Protein AF-A0A7C1YUY5-F1 (afdb_monomer)

Mean predicted aligned error: 5.79 Å

Sequence (204 aa):
MPALLGWLAVPLLGIWFVSLRQPLFTDRYLIWAAPAFYLLAGAGLSFLWRRGHWPAILFLAAILTIFGINLRAQAVTPIKSDLRRAAGYVEALHRPGDLLIFQIPHVRYTFDYYFGPSDYVWADGLYTNHRGADGSYLTTGEAAGLRMAQITWGYQTVWLVASEVGMWDTRNLVQAWLEANGERVAEAHFARVNVYRYRLGYQP

Nearest PDB structures (foldseek):
  3b89-assembly1_A  TM=3.376E-01  e=7.357E-03  Escherichia coli
  3cjq-assembly2_D  TM=4.368E-01  e=2.345E-02  unclassified

pLDDT: mean 93.43, std 6.99, range [43.59, 98.69]

Solvent-accessible surface area (backbone atoms only — not comparable to full-atom values): 11406 Å² total; per-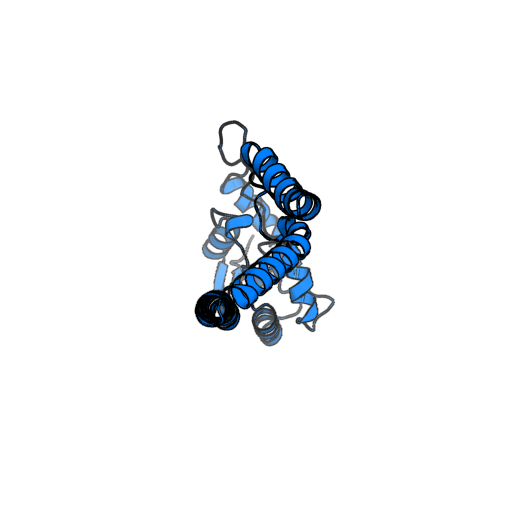residue (Å²): 109,70,70,41,53,48,50,32,46,50,59,54,50,52,48,50,62,52,30,77,80,42,93,67,83,48,75,80,75,51,57,80,22,45,65,33,48,52,53,51,51,52,51,51,41,55,54,33,42,78,76,36,60,66,66,24,50,53,52,51,49,51,52,52,49,54,51,49,54,52,50,49,50,59,74,75,43,80,86,60,59,40,37,55,62,51,22,49,56,48,61,77,70,64,55,95,77,38,36,37,30,26,34,37,60,76,54,48,70,62,26,55,78,47,30,86,73,85,86,70,49,70,47,68,36,68,75,44,63,52,57,46,98,88,67,47,60,73,56,47,71,66,61,50,46,55,50,47,53,62,73,48,57,95,43,56,35,40,34,39,44,43,32,66,42,68,80,25,24,64,82,42,57,69,60,54,45,47,63,75,49,22,48,76,77,48,71,50,82,47,50,66,31,35,39,39,32,29,39,44,56,92,79,131

Secondary structure (DSSP, 8-state):
-HHHHHHHHHHHHHHHHHHTTS----GGGGGGGHHHHHHHHHHHHHHHHHH-HHHHHHHHHHHHHHHHHHHHHHHHS--S--HHHHHHHHHHH--TTPEEEESSTTHHHHHHTT---SS-EEEEPP----B-TTS-BSS-HHHHHHHHHHHTTT-SEEEEEEESHHHH-TT-HHHHHHHHHEEEEEEEEETTEEEEEEEE----

Foldseek 3Di:
DVVLVCQQVVQVVVQVVVCVPPVSPDPVSNVSNVVSVVVVLVVVLVVVVVVHPVVSVVSVVVVVVVVVVVVVCPVPAPPDFPLLVVQVVCQVPPDAQEEEEEQAPVVVVVNVVNHPDPPHHYDYRAQFCDADPVRHTPQDLVNSLVVLCVSCPPGQKYKYWDAPNCVRPVVCSNVVSQVVFWDFPDKDDDRRIIMTMTGGDDDD

Structure (mmCIF, N/CA/C/O backbone):
data_AF-A0A7C1YUY5-F1
#
_entry.id   AF-A0A7C1YUY5-F1
#
loop_
_atom_site.group_PDB
_atom_site.id
_atom_site.type_symbol
_atom_site.label_atom_id
_atom_site.label_alt_id
_atom_site.label_comp_id
_atom_site.label_asym_id
_atom_site.label_entity_id
_atom_site.label_seq_id
_atom_site.pdbx_PDB_ins_code
_atom_site.Cartn_x
_atom_site.Cartn_y
_atom_site.Cartn_z
_atom_site.occupancy
_atom_site.B_iso_or_equiv
_atom_site.auth_seq_id
_atom_site.auth_comp_id
_atom_site.auth_asym_id
_atom_site.auth_atom_id
_atom_site.pdbx_PDB_model_num
ATOM 1 N N . MET A 1 1 ? 24.245 11.503 -30.908 1.00 82.31 1 MET A N 1
ATOM 2 C CA . MET A 1 1 ? 24.810 10.508 -29.967 1.00 82.31 1 MET A CA 1
ATOM 3 C C . MET A 1 1 ? 25.210 11.115 -28.623 1.00 82.31 1 MET A C 1
ATOM 5 O O . MET A 1 1 ? 24.582 10.723 -27.649 1.00 82.31 1 MET A O 1
ATOM 9 N N . PRO A 1 2 ? 26.141 12.086 -28.522 1.00 88.69 2 PRO A N 1
ATOM 10 C CA . PRO A 1 2 ? 26.587 12.606 -27.219 1.00 88.69 2 PRO A CA 1
ATOM 11 C C . PRO A 1 2 ? 25.460 13.242 -26.392 1.00 88.69 2 PRO A C 1
ATOM 13 O O . PRO A 1 2 ? 25.369 12.993 -25.197 1.00 88.69 2 PRO A O 1
ATOM 16 N N . ALA A 1 3 ? 24.532 13.961 -27.035 1.00 91.56 3 ALA A N 1
ATOM 17 C CA . ALA A 1 3 ? 23.361 14.524 -26.357 1.00 91.56 3 ALA A CA 1
ATOM 18 C C . ALA A 1 3 ? 22.438 13.455 -25.734 1.00 91.56 3 ALA A C 1
ATOM 20 O O . ALA A 1 3 ? 21.935 13.648 -24.633 1.00 91.56 3 ALA A O 1
ATOM 21 N N . LEU A 1 4 ? 22.251 12.307 -26.401 1.00 91.88 4 LEU A N 1
ATOM 22 C CA . LEU A 1 4 ? 21.432 11.208 -25.870 1.00 91.88 4 LEU A CA 1
ATOM 23 C C . LEU A 1 4 ? 22.126 10.497 -24.709 1.00 91.88 4 LEU A C 1
ATOM 25 O O . LEU A 1 4 ? 21.473 10.146 -23.734 1.00 91.88 4 LEU A O 1
ATOM 29 N N . LEU A 1 5 ? 23.447 10.318 -24.792 1.00 92.56 5 LEU A N 1
ATOM 30 C CA . LEU A 1 5 ? 24.232 9.766 -23.688 1.00 92.56 5 LEU A CA 1
ATOM 31 C C . LEU A 1 5 ? 24.196 10.691 -22.471 1.00 92.56 5 LEU A C 1
ATOM 33 O O . LEU A 1 5 ? 24.019 10.206 -21.362 1.00 92.56 5 LEU A O 1
ATOM 37 N N . GLY A 1 6 ? 24.281 12.009 -22.676 1.00 93.06 6 GLY A N 1
ATOM 38 C CA . GLY A 1 6 ? 24.087 12.993 -21.612 1.00 93.06 6 GLY A CA 1
ATOM 39 C C . GLY A 1 6 ? 22.686 12.915 -20.999 1.00 93.06 6 GLY A C 1
ATOM 40 O O . GLY A 1 6 ? 22.560 12.822 -19.783 1.00 93.06 6 GLY A O 1
ATOM 41 N N . TRP A 1 7 ? 21.635 12.871 -21.824 1.00 93.94 7 TRP A N 1
ATOM 42 C CA . TRP A 1 7 ? 20.249 12.760 -21.349 1.00 93.94 7 TRP A CA 1
ATOM 43 C C . TRP A 1 7 ? 19.981 11.445 -20.600 1.00 93.94 7 TRP A C 1
ATOM 45 O O . TRP A 1 7 ? 19.236 11.433 -19.626 1.00 93.94 7 TRP A O 1
ATOM 55 N N . LEU A 1 8 ? 20.623 10.345 -20.987 1.00 93.12 8 LEU A N 1
ATOM 56 C CA . LEU A 1 8 ? 20.553 9.092 -20.239 1.00 93.12 8 LEU A CA 1
ATOM 57 C C . LEU A 1 8 ? 21.347 9.182 -18.922 1.00 93.12 8 LEU A C 1
ATOM 59 O O . LEU A 1 8 ? 20.823 8.867 -17.857 1.00 93.12 8 LEU A O 1
ATOM 63 N N . ALA A 1 9 ? 22.605 9.624 -18.985 1.00 94.06 9 ALA A N 1
ATOM 64 C CA . ALA A 1 9 ? 23.545 9.559 -17.870 1.00 94.06 9 ALA A CA 1
ATOM 65 C C . ALA A 1 9 ? 23.252 10.574 -16.760 1.00 94.06 9 ALA A C 1
ATOM 67 O O . ALA A 1 9 ? 23.386 10.233 -15.590 1.00 94.06 9 ALA A O 1
ATOM 68 N N . VAL A 1 10 ? 22.840 11.801 -17.090 1.00 94.00 10 VAL A N 1
ATOM 69 C CA . VAL A 1 10 ? 22.597 12.866 -16.101 1.00 94.00 10 VAL A CA 1
ATOM 70 C C . VAL A 1 10 ? 21.544 12.480 -15.049 1.00 94.00 10 VAL A C 1
ATOM 72 O O . VAL A 1 10 ? 21.878 12.544 -13.866 1.00 94.00 10 VAL A O 1
ATOM 75 N N . PRO A 1 11 ? 20.311 12.052 -15.398 1.00 90.75 11 PRO A N 1
ATOM 76 C CA . PRO A 1 11 ? 19.324 11.656 -14.394 1.00 90.75 11 PRO A CA 1
ATOM 77 C C . PRO A 1 11 ? 19.761 10.409 -13.612 1.00 90.75 11 PRO A C 1
ATOM 79 O O . PRO A 1 11 ? 19.595 10.375 -12.395 1.00 90.75 11 PRO A O 1
ATOM 82 N N . LEU A 1 12 ? 20.374 9.421 -14.277 1.00 90.19 12 LEU A N 1
ATOM 83 C CA . LEU A 1 12 ? 20.879 8.200 -13.635 1.00 90.19 12 LEU A CA 1
ATOM 84 C C . LEU A 1 12 ? 21.951 8.507 -12.583 1.00 90.19 12 LEU A C 1
ATOM 86 O O . LEU A 1 12 ? 21.818 8.107 -11.428 1.00 90.19 12 LEU A O 1
ATOM 90 N N . LEU A 1 13 ? 22.995 9.239 -12.973 1.00 92.50 13 LEU A N 1
ATOM 91 C CA . LEU A 1 13 ? 24.092 9.607 -12.083 1.00 92.50 13 LEU A CA 1
ATOM 92 C C . LEU A 1 13 ? 23.619 10.571 -10.997 1.00 92.50 13 LEU A C 1
ATOM 94 O O . LEU A 1 13 ? 24.002 10.408 -9.845 1.00 92.50 13 LEU A O 1
ATOM 98 N N . GLY A 1 14 ? 22.758 11.535 -11.332 1.00 90.75 14 GLY A N 1
ATOM 99 C CA . GLY A 1 14 ? 22.194 12.473 -10.364 1.00 90.75 14 GLY A CA 1
ATOM 100 C C . GLY A 1 14 ? 21.436 11.758 -9.247 1.00 90.75 14 GLY A C 1
ATOM 101 O O . GLY A 1 14 ? 21.735 11.960 -8.071 1.00 90.75 14 GLY A O 1
ATOM 102 N N . ILE A 1 15 ? 20.512 10.860 -9.603 1.00 89.62 15 ILE A N 1
ATOM 103 C CA . ILE A 1 15 ? 19.766 10.065 -8.618 1.00 89.62 15 ILE A CA 1
ATOM 104 C C . ILE A 1 15 ? 20.706 9.140 -7.849 1.00 89.62 15 ILE A C 1
ATOM 106 O O . ILE A 1 15 ? 20.561 9.024 -6.635 1.00 89.62 15 ILE A O 1
ATOM 110 N N . TRP A 1 16 ? 21.689 8.524 -8.509 1.00 89.38 16 TRP A N 1
ATOM 111 C CA . TRP A 1 16 ? 22.683 7.683 -7.841 1.00 89.38 16 TRP A CA 1
ATOM 112 C C . TRP A 1 16 ? 23.486 8.455 -6.783 1.00 89.38 16 TRP A C 1
ATOM 114 O O . TRP A 1 16 ? 23.562 8.005 -5.642 1.00 89.38 16 TRP A O 1
ATOM 124 N N . PHE A 1 17 ? 24.004 9.645 -7.104 1.00 92.69 17 PHE A N 1
ATOM 125 C CA . PHE A 1 17 ? 24.761 10.476 -6.162 1.00 92.69 17 PHE A CA 1
ATOM 126 C C . PHE A 1 17 ? 23.930 10.902 -4.954 1.00 92.69 17 PHE A C 1
ATOM 128 O O . PHE A 1 17 ? 24.403 10.826 -3.821 1.00 92.69 17 PHE A O 1
ATOM 135 N N . VAL A 1 18 ? 22.685 11.324 -5.179 1.00 89.38 18 VAL A N 1
ATOM 136 C CA . VAL A 1 18 ? 21.766 11.646 -4.080 1.00 89.38 18 VAL A CA 1
ATOM 137 C C . VAL A 1 18 ? 21.466 10.385 -3.258 1.00 89.38 18 VAL A C 1
ATOM 139 O O . VAL A 1 18 ? 21.420 10.441 -2.025 1.00 89.38 18 VAL A O 1
ATOM 142 N N . SER A 1 19 ? 21.360 9.233 -3.928 1.00 88.12 19 SER A N 1
ATOM 143 C CA . SER A 1 19 ? 21.043 7.952 -3.297 1.00 88.12 19 SER A CA 1
ATOM 144 C C . SER A 1 19 ? 22.106 7.448 -2.318 1.00 88.12 19 SER A C 1
ATOM 146 O O . SER A 1 19 ? 21.794 6.659 -1.430 1.00 88.12 19 SER A O 1
ATOM 148 N N . LEU A 1 20 ? 23.347 7.940 -2.422 1.00 88.50 20 LEU A N 1
ATOM 149 C CA . LEU A 1 20 ? 24.427 7.634 -1.475 1.00 88.50 20 LEU A CA 1
ATOM 150 C C . LEU A 1 20 ? 24.169 8.190 -0.068 1.00 88.50 20 LEU A C 1
ATOM 152 O O . LEU A 1 20 ? 24.750 7.697 0.895 1.00 88.50 20 LEU A O 1
ATOM 156 N N . ARG A 1 21 ? 23.334 9.230 0.061 1.00 87.50 21 ARG A N 1
ATOM 157 C CA . ARG A 1 21 ? 23.009 9.854 1.355 1.00 87.50 21 ARG A CA 1
ATOM 158 C C . ARG A 1 21 ? 21.580 9.603 1.811 1.00 87.50 21 ARG A C 1
ATOM 160 O O . ARG A 1 21 ? 21.318 9.631 3.008 1.00 87.50 21 ARG A O 1
ATOM 167 N N . GLN A 1 22 ? 20.658 9.386 0.879 1.00 78.25 22 GLN A N 1
ATOM 168 C CA . GLN A 1 22 ? 19.252 9.119 1.169 1.00 78.25 22 GLN A CA 1
ATOM 169 C C . GLN A 1 22 ? 18.750 8.033 0.225 1.00 78.25 22 GLN A C 1
ATOM 171 O O . GLN A 1 22 ? 18.957 8.188 -0.965 1.00 78.25 22 GLN A O 1
ATOM 176 N N . PRO A 1 23 ? 18.058 6.977 0.674 1.00 74.44 23 PRO A N 1
ATOM 177 C CA . PRO A 1 23 ? 17.601 5.895 -0.199 1.00 74.44 23 PRO A CA 1
ATOM 178 C C . PRO A 1 23 ? 16.442 6.348 -1.111 1.00 74.44 23 PRO A C 1
ATOM 180 O O . PRO A 1 23 ? 15.285 5.998 -0.901 1.00 74.44 23 PRO A O 1
ATOM 183 N N . LEU A 1 24 ? 16.755 7.152 -2.130 1.00 77.44 24 LEU A N 1
ATOM 184 C CA . LEU A 1 24 ? 15.819 7.706 -3.112 1.00 77.44 24 LEU A CA 1
ATOM 185 C C . LEU A 1 24 ? 15.804 6.919 -4.426 1.00 77.44 24 LEU A C 1
ATOM 187 O O . LEU A 1 24 ? 15.058 7.270 -5.338 1.00 77.44 24 LEU A O 1
ATOM 191 N N . PHE A 1 25 ? 16.585 5.843 -4.536 1.00 73.19 25 PHE A N 1
ATOM 192 C CA . PHE A 1 25 ? 16.653 5.030 -5.746 1.00 73.19 25 PHE A CA 1
ATOM 193 C C . PHE A 1 25 ? 15.369 4.203 -5.923 1.00 73.19 25 PHE A C 1
ATOM 195 O O . PHE A 1 25 ? 15.286 3.044 -5.528 1.00 73.19 25 PHE A O 1
ATOM 202 N N . THR A 1 26 ? 14.342 4.827 -6.500 1.00 73.81 26 THR A N 1
ATOM 203 C CA . THR A 1 26 ? 13.117 4.164 -6.963 1.00 73.81 26 THR A CA 1
ATOM 204 C C . THR A 1 26 ? 12.903 4.427 -8.445 1.00 73.81 26 THR A C 1
ATOM 206 O O . THR A 1 26 ? 13.095 5.541 -8.934 1.00 73.81 26 THR A O 1
ATOM 209 N N . ASP A 1 27 ? 12.439 3.398 -9.150 1.00 74.50 27 ASP A N 1
ATOM 210 C CA . ASP A 1 27 ? 12.347 3.337 -10.615 1.00 74.50 27 ASP A CA 1
ATOM 211 C C . ASP A 1 27 ? 11.595 4.528 -11.230 1.00 74.50 27 ASP A C 1
ATOM 213 O O . ASP A 1 27 ? 11.936 5.005 -12.312 1.00 74.50 27 ASP A O 1
ATOM 217 N N . ARG A 1 28 ? 10.606 5.070 -10.503 1.00 80.06 28 ARG A N 1
ATOM 218 C CA . ARG A 1 28 ? 9.787 6.215 -10.933 1.00 80.06 28 ARG A CA 1
ATOM 219 C C . ARG A 1 28 ? 10.604 7.469 -11.251 1.00 80.06 28 ARG A C 1
ATOM 221 O O . ARG A 1 28 ? 10.199 8.251 -12.106 1.00 80.06 28 ARG A O 1
ATOM 228 N N . TYR A 1 29 ? 11.747 7.666 -10.596 1.00 84.31 29 TYR A N 1
ATOM 229 C CA . TYR A 1 29 ? 12.594 8.835 -10.832 1.00 84.31 29 TYR A CA 1
ATOM 230 C C . TYR A 1 29 ? 13.411 8.717 -12.126 1.00 84.31 29 TYR A C 1
ATOM 232 O O . TYR A 1 29 ? 13.856 9.727 -12.667 1.00 84.31 29 TYR A O 1
ATOM 240 N N . LEU A 1 30 ? 13.557 7.506 -12.670 1.00 87.12 30 LEU A N 1
ATOM 241 C CA . LEU A 1 30 ? 14.323 7.236 -13.889 1.00 87.12 30 LEU A CA 1
ATOM 242 C C . LEU A 1 30 ? 13.486 7.326 -15.169 1.00 87.12 30 LEU A C 1
ATOM 244 O O . LEU A 1 30 ? 14.040 7.226 -16.263 1.00 87.12 30 LEU A O 1
ATOM 248 N N . ILE A 1 31 ? 12.175 7.576 -15.066 1.00 90.44 31 ILE A N 1
ATOM 249 C C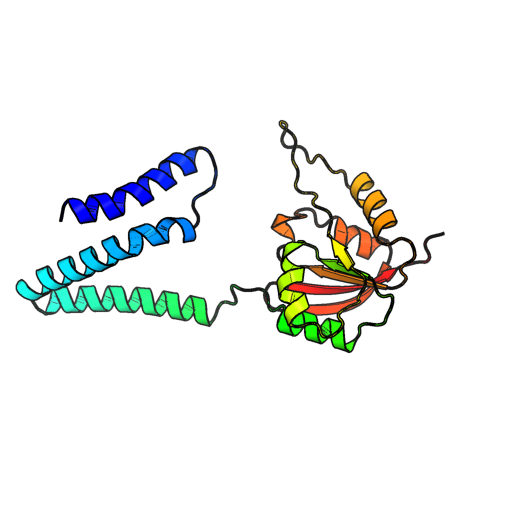A . ILE A 1 31 ? 11.288 7.676 -16.237 1.00 90.44 31 ILE A CA 1
ATOM 250 C C . ILE A 1 31 ? 11.747 8.755 -17.232 1.00 90.44 31 ILE A C 1
ATOM 252 O O . ILE A 1 31 ? 11.596 8.596 -18.441 1.00 90.44 31 ILE A O 1
ATOM 256 N N . TRP A 1 32 ? 12.404 9.808 -16.741 1.00 89.00 32 TRP A N 1
ATOM 257 C CA . TRP A 1 32 ? 12.976 10.890 -17.548 1.00 89.00 32 TRP A CA 1
ATOM 258 C C . TRP A 1 32 ? 14.114 10.443 -18.471 1.00 89.00 32 TRP A C 1
ATOM 260 O O . TRP A 1 32 ? 14.376 11.100 -19.478 1.00 89.00 32 TRP A O 1
ATOM 270 N N . ALA A 1 33 ? 14.781 9.335 -18.145 1.00 92.25 33 ALA A N 1
ATOM 271 C CA . ALA A 1 33 ? 15.860 8.759 -18.939 1.00 92.25 33 ALA A CA 1
ATOM 272 C C . ALA A 1 33 ? 15.340 7.807 -20.037 1.00 92.25 33 ALA A C 1
ATOM 274 O O . ALA A 1 33 ? 16.072 7.471 -20.973 1.00 92.25 33 ALA A O 1
ATOM 275 N N . ALA A 1 34 ? 14.070 7.386 -19.950 1.00 91.88 34 ALA A N 1
ATOM 276 C CA . ALA A 1 34 ? 13.477 6.405 -20.855 1.00 91.88 34 ALA A CA 1
ATOM 277 C C . ALA A 1 34 ? 13.489 6.836 -22.336 1.00 91.88 34 ALA A C 1
ATOM 279 O O . ALA A 1 34 ? 13.868 6.013 -23.172 1.00 91.88 34 ALA A O 1
ATOM 280 N N . PRO A 1 35 ? 13.171 8.095 -22.712 1.00 94.50 35 PRO A N 1
ATOM 281 C CA . PRO A 1 35 ? 13.225 8.509 -24.115 1.00 94.50 35 PRO A CA 1
ATOM 282 C C . PRO A 1 35 ? 14.627 8.366 -24.722 1.00 94.50 35 PRO A C 1
ATOM 284 O O . PRO A 1 35 ? 14.780 7.821 -25.816 1.00 94.50 35 PRO A O 1
ATOM 287 N N . ALA A 1 36 ? 15.664 8.793 -23.994 1.00 95.25 36 ALA A N 1
ATOM 288 C CA . ALA A 1 36 ? 17.050 8.661 -24.435 1.00 95.25 36 ALA A CA 1
ATOM 289 C C . ALA A 1 36 ? 17.456 7.189 -24.591 1.00 95.25 36 ALA A C 1
ATOM 291 O O . ALA A 1 36 ? 18.075 6.825 -25.593 1.00 95.25 36 ALA A O 1
ATOM 292 N N . PHE A 1 37 ? 17.055 6.340 -23.640 1.00 93.00 37 PHE A N 1
ATOM 293 C CA . PHE A 1 37 ? 17.270 4.896 -23.703 1.00 93.00 37 PHE A CA 1
ATOM 294 C C . PHE A 1 37 ? 16.636 4.272 -24.957 1.00 93.00 37 PHE A C 1
ATOM 296 O O . PHE A 1 37 ? 17.324 3.568 -25.698 1.00 93.00 37 PHE A O 1
ATOM 303 N N . TYR A 1 38 ? 15.366 4.571 -25.253 1.00 93.62 38 TYR A N 1
ATOM 304 C CA . TYR A 1 38 ? 14.680 4.018 -26.427 1.00 93.62 38 TYR A CA 1
ATOM 305 C C . TYR A 1 38 ? 15.306 4.479 -27.749 1.00 93.62 38 TYR A C 1
ATOM 307 O O . TYR A 1 38 ? 15.482 3.670 -28.662 1.00 93.62 38 TYR A O 1
ATOM 315 N N . LEU A 1 39 ? 15.710 5.750 -27.847 1.00 95.75 39 LEU A N 1
ATOM 316 C CA . LEU A 1 39 ? 16.396 6.273 -29.033 1.00 95.75 39 LEU A CA 1
ATOM 317 C C . LEU A 1 39 ? 17.770 5.620 -29.240 1.00 95.75 39 LEU A C 1
ATOM 319 O O . LEU A 1 39 ? 18.130 5.291 -30.371 1.00 95.75 39 LEU A O 1
ATOM 323 N N . LEU A 1 40 ? 18.530 5.400 -28.164 1.00 94.94 40 LEU A N 1
ATOM 324 C CA . LEU A 1 40 ? 19.815 4.698 -28.217 1.00 94.94 40 LEU A CA 1
ATOM 325 C C . LEU A 1 40 ? 19.642 3.228 -28.618 1.00 94.94 40 LEU A C 1
ATOM 327 O O . LEU A 1 40 ? 20.393 2.746 -29.466 1.00 94.94 40 LEU A O 1
ATOM 331 N N . ALA A 1 41 ? 18.632 2.538 -28.082 1.00 93.44 41 ALA A N 1
ATOM 332 C CA . ALA A 1 41 ? 18.312 1.163 -28.462 1.00 93.44 41 ALA A CA 1
ATOM 333 C C . ALA A 1 41 ? 17.944 1.055 -29.953 1.00 93.44 41 ALA A C 1
ATOM 335 O O . ALA A 1 41 ? 18.474 0.195 -30.659 1.00 93.44 41 ALA A O 1
ATOM 336 N N . GLY A 1 42 ? 17.110 1.970 -30.462 1.00 94.81 42 GLY A N 1
ATOM 337 C CA . GLY A 1 42 ? 16.747 2.031 -31.882 1.00 94.81 42 GLY A CA 1
ATOM 338 C C . GLY A 1 42 ? 17.933 2.357 -32.798 1.00 94.81 42 GLY A C 1
ATOM 339 O O . GLY A 1 42 ? 18.091 1.743 -33.857 1.00 94.81 42 GLY A O 1
ATOM 340 N N . ALA A 1 43 ? 18.811 3.274 -32.381 1.00 94.69 43 ALA A N 1
ATOM 341 C CA . ALA A 1 43 ? 20.043 3.584 -33.103 1.00 94.69 43 ALA A CA 1
ATOM 342 C C . ALA A 1 43 ? 21.002 2.381 -33.143 1.00 94.69 43 ALA A C 1
ATOM 344 O O . ALA A 1 43 ? 21.543 2.067 -34.205 1.00 94.69 43 ALA A O 1
ATOM 345 N N . GLY A 1 44 ? 21.167 1.676 -32.019 1.00 93.06 44 GLY A N 1
ATOM 346 C CA . GLY A 1 44 ? 21.958 0.447 -31.930 1.00 93.06 44 GLY A CA 1
ATOM 347 C C . GLY A 1 44 ? 21.416 -0.655 -32.839 1.00 93.06 44 GLY A C 1
ATOM 348 O O . GLY A 1 44 ? 22.172 -1.250 -33.606 1.00 93.06 44 GLY A O 1
ATOM 349 N N . LEU A 1 45 ? 20.097 -0.862 -32.843 1.00 95.50 45 LEU A N 1
ATOM 350 C CA . LEU A 1 45 ? 19.447 -1.827 -33.730 1.00 95.50 45 LEU A CA 1
ATOM 351 C C . LEU A 1 45 ? 19.639 -1.464 -35.212 1.00 95.50 45 LEU A C 1
ATOM 353 O O . LEU A 1 45 ? 19.992 -2.323 -36.017 1.00 95.50 45 LEU A O 1
ATOM 357 N N . SER A 1 46 ? 19.480 -0.185 -35.565 1.00 95.44 46 SER A N 1
ATOM 358 C CA . SER A 1 46 ? 19.685 0.314 -36.933 1.00 95.44 46 SER A CA 1
ATOM 359 C C . SER A 1 46 ? 21.129 0.128 -37.408 1.00 95.44 46 SER A C 1
ATOM 361 O O . SER A 1 46 ? 21.372 -0.210 -38.567 1.00 95.44 46 SER A O 1
ATOM 363 N N . PHE A 1 47 ? 22.097 0.338 -36.515 1.00 95.81 47 PHE A N 1
ATOM 364 C CA . PHE A 1 47 ? 23.511 0.099 -36.787 1.00 95.81 47 PHE A CA 1
ATOM 365 C C . PHE A 1 47 ? 23.798 -1.387 -37.032 1.00 95.81 47 PHE A C 1
ATOM 367 O O . PHE A 1 47 ? 24.452 -1.723 -38.020 1.00 95.81 47 PHE A O 1
ATOM 374 N N . LEU A 1 48 ? 23.273 -2.278 -36.182 1.00 95.50 48 LEU A N 1
ATOM 375 C CA . LEU A 1 48 ? 23.422 -3.725 -36.357 1.00 95.50 48 LEU A CA 1
ATOM 376 C C . LEU A 1 48 ? 22.792 -4.193 -37.668 1.00 95.50 48 LEU A C 1
ATOM 378 O O . LEU A 1 48 ? 23.428 -4.942 -38.403 1.00 95.50 48 LEU A O 1
ATOM 382 N N . TRP A 1 49 ? 21.604 -3.687 -38.010 1.00 95.62 49 TRP A N 1
ATOM 383 C CA . TRP A 1 49 ? 20.890 -4.056 -39.233 1.00 95.62 49 TRP A CA 1
ATOM 384 C C . TRP A 1 49 ? 21.706 -3.778 -40.498 1.00 95.62 49 TRP A C 1
ATOM 386 O O . TRP A 1 49 ? 21.759 -4.605 -41.405 1.00 95.62 49 TRP A O 1
ATOM 396 N N . ARG A 1 5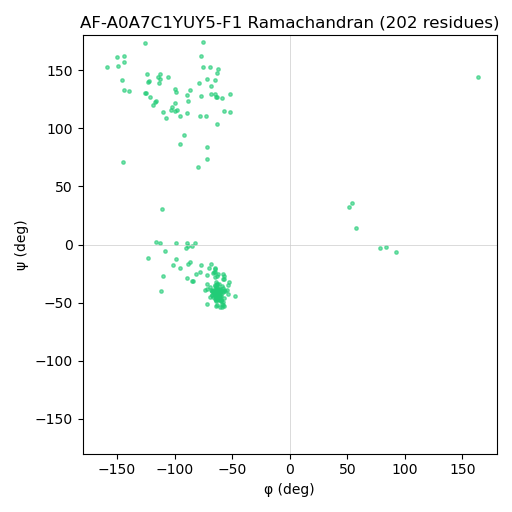0 ? 22.411 -2.640 -40.535 1.00 95.44 50 ARG A N 1
ATOM 397 C CA . ARG A 1 50 ? 23.309 -2.276 -41.643 1.00 95.44 50 ARG A CA 1
ATOM 398 C C . ARG A 1 50 ? 24.529 -3.193 -41.757 1.00 95.44 50 ARG A C 1
ATOM 400 O O . ARG A 1 50 ? 25.107 -3.286 -42.833 1.00 95.44 50 ARG A O 1
ATOM 407 N N . ARG A 1 51 ? 24.937 -3.838 -40.661 1.00 92.62 51 ARG A N 1
ATOM 408 C CA . ARG A 1 51 ? 26.112 -4.720 -40.588 1.00 92.62 51 ARG A CA 1
ATOM 409 C C . ARG A 1 51 ? 25.756 -6.199 -40.784 1.00 92.62 51 ARG A C 1
ATOM 411 O O . ARG A 1 51 ? 26.627 -6.990 -41.126 1.00 92.62 51 ARG A O 1
ATOM 418 N N . GLY A 1 52 ? 24.488 -6.557 -40.586 1.00 95.31 52 GLY A N 1
ATOM 419 C CA . GLY A 1 52 ? 23.932 -7.882 -40.835 1.00 95.31 52 GLY A CA 1
ATOM 420 C C . GLY A 1 52 ? 22.584 -8.073 -40.137 1.00 95.31 52 GLY A C 1
ATOM 421 O O . GLY A 1 52 ? 22.374 -7.614 -39.017 1.00 95.31 52 GLY A O 1
ATOM 422 N N . HIS A 1 53 ? 21.667 -8.799 -40.775 1.00 93.25 53 HIS A N 1
ATOM 423 C CA . HIS A 1 53 ? 20.328 -9.026 -40.222 1.00 93.25 53 HIS A CA 1
ATOM 424 C C . HIS A 1 53 ? 20.355 -9.923 -38.974 1.00 93.25 53 HIS A C 1
ATOM 426 O O . HIS A 1 53 ? 19.662 -9.632 -38.006 1.00 93.25 53 HIS A O 1
ATOM 432 N N . TRP A 1 54 ? 21.195 -10.963 -38.939 1.00 96.75 54 TRP A N 1
ATOM 433 C CA . TRP A 1 54 ? 21.286 -11.884 -37.797 1.00 96.75 54 TRP A CA 1
ATOM 434 C C . TRP A 1 54 ? 21.613 -11.224 -36.448 1.00 96.75 54 TRP A C 1
ATOM 436 O O . TRP A 1 54 ? 20.840 -11.427 -35.511 1.00 96.75 54 TRP A O 1
ATOM 446 N N . PRO A 1 55 ? 22.684 -10.417 -36.294 1.00 93.81 55 PRO A N 1
ATOM 447 C CA . PRO A 1 55 ? 22.963 -9.771 -35.010 1.00 93.81 55 PRO A CA 1
ATOM 448 C C . PRO A 1 55 ? 21.854 -8.797 -34.592 1.00 93.81 55 PRO A C 1
ATOM 450 O O . PRO A 1 55 ? 21.552 -8.694 -33.406 1.00 93.81 55 PRO A O 1
ATOM 453 N N . ALA A 1 56 ? 21.206 -8.121 -35.545 1.00 95.25 56 ALA A N 1
ATOM 454 C CA . ALA A 1 56 ? 20.069 -7.254 -35.254 1.00 95.25 56 ALA A CA 1
ATOM 455 C C . ALA A 1 56 ? 18.840 -8.048 -34.779 1.00 95.25 56 ALA A C 1
ATOM 457 O O . ALA A 1 56 ? 18.209 -7.661 -33.798 1.00 95.25 56 ALA A O 1
ATOM 458 N N . ILE A 1 57 ? 18.534 -9.179 -35.425 1.00 96.50 57 ILE A N 1
ATOM 459 C CA . ILE A 1 57 ? 17.450 -10.090 -35.027 1.00 96.50 57 ILE A CA 1
ATOM 460 C C . ILE A 1 57 ? 17.710 -10.646 -33.627 1.00 96.50 57 ILE A C 1
ATOM 462 O O . ILE A 1 57 ? 16.810 -10.611 -32.795 1.00 96.50 57 ILE A O 1
ATOM 466 N N . LEU A 1 58 ? 18.931 -11.108 -33.337 1.00 96.19 58 LEU A N 1
ATOM 467 C CA . LEU A 1 58 ? 19.292 -11.622 -32.013 1.00 96.19 58 LEU A CA 1
ATOM 468 C C . LEU A 1 58 ? 19.167 -10.544 -30.933 1.00 96.19 58 LEU A C 1
ATOM 470 O O . LEU A 1 58 ? 18.615 -10.803 -29.866 1.00 96.19 58 LEU A O 1
ATOM 474 N N . PHE A 1 59 ? 19.627 -9.324 -31.217 1.00 94.19 59 PHE A N 1
ATOM 475 C CA . PHE A 1 59 ? 19.503 -8.200 -30.294 1.00 94.19 59 PHE A CA 1
ATOM 476 C C . PHE A 1 59 ? 18.036 -7.828 -30.034 1.00 94.19 59 PHE A C 1
ATOM 478 O O . PHE A 1 59 ? 17.630 -7.677 -28.882 1.00 94.19 59 PHE A O 1
ATOM 485 N N . LEU A 1 60 ? 17.218 -7.747 -31.087 1.00 95.75 60 LEU A N 1
ATOM 486 C CA . LEU A 1 60 ? 15.785 -7.490 -30.965 1.00 95.75 60 LEU A CA 1
ATOM 487 C C . LEU A 1 60 ? 15.075 -8.611 -30.196 1.00 95.75 60 LEU A C 1
ATOM 489 O O . LEU A 1 60 ? 14.285 -8.328 -29.299 1.00 95.75 60 LEU A O 1
ATOM 493 N N . ALA A 1 61 ? 15.378 -9.873 -30.503 1.00 97.12 61 ALA A N 1
ATOM 494 C CA . ALA A 1 61 ? 14.820 -11.028 -29.812 1.00 97.12 61 ALA A CA 1
ATOM 495 C C . ALA A 1 61 ? 15.174 -11.012 -28.320 1.00 97.12 61 ALA A C 1
ATOM 497 O O . ALA A 1 61 ? 14.304 -11.272 -27.490 1.00 97.12 61 ALA A O 1
ATOM 498 N N . ALA A 1 62 ? 16.407 -10.642 -27.961 1.00 96.12 62 ALA A N 1
ATOM 499 C CA . ALA A 1 62 ? 16.814 -10.480 -26.569 1.00 96.12 62 ALA A CA 1
ATOM 500 C C . ALA A 1 62 ? 16.002 -9.381 -25.860 1.00 96.12 62 ALA A C 1
ATOM 502 O O . ALA A 1 62 ? 15.464 -9.630 -24.781 1.00 96.12 62 ALA A O 1
ATOM 503 N N . ILE A 1 63 ? 15.839 -8.204 -26.482 1.00 94.88 63 ILE A N 1
ATOM 504 C CA . ILE A 1 63 ? 15.013 -7.112 -25.935 1.00 94.88 63 ILE A CA 1
ATOM 505 C C . ILE A 1 63 ? 13.573 -7.586 -25.724 1.00 94.88 63 ILE A C 1
ATOM 507 O O . ILE A 1 6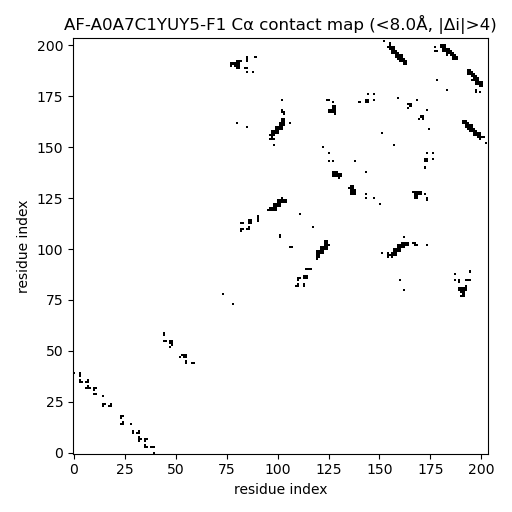3 ? 13.043 -7.467 -24.621 1.00 94.88 63 ILE A O 1
ATOM 511 N N . LEU A 1 64 ? 12.944 -8.161 -26.752 1.00 96.12 64 LEU A N 1
ATOM 512 C CA . LEU A 1 64 ? 11.556 -8.619 -26.678 1.00 96.12 64 LEU A CA 1
ATOM 513 C C . LEU A 1 64 ? 11.371 -9.730 -25.643 1.00 96.12 64 LEU A C 1
ATOM 515 O O . LEU A 1 64 ? 10.366 -9.739 -24.939 1.00 96.12 64 LEU A O 1
ATOM 519 N N . THR A 1 65 ? 12.349 -10.624 -25.501 1.00 97.69 65 THR A N 1
ATOM 520 C CA . THR A 1 65 ? 12.323 -11.680 -24.484 1.00 97.69 65 THR A CA 1
ATOM 521 C C . THR A 1 65 ? 12.365 -11.080 -23.081 1.00 97.69 65 THR A C 1
ATOM 523 O O . THR A 1 65 ? 11.525 -11.415 -22.250 1.00 97.69 65 THR A O 1
ATOM 526 N N . ILE A 1 66 ? 13.281 -10.142 -22.816 1.00 96.06 66 ILE A N 1
ATOM 527 C CA . ILE A 1 66 ? 13.380 -9.465 -21.514 1.00 96.06 66 ILE A CA 1
ATOM 528 C C . ILE A 1 66 ? 12.088 -8.700 -21.206 1.00 96.06 66 ILE A C 1
ATOM 530 O O . ILE A 1 66 ? 11.546 -8.825 -20.106 1.00 96.06 66 ILE A O 1
ATOM 534 N N . PHE A 1 67 ? 11.561 -7.938 -22.166 1.00 93.81 67 PHE A N 1
ATOM 535 C CA . PHE A 1 67 ? 10.308 -7.197 -21.996 1.00 93.81 67 PHE A CA 1
ATOM 536 C C . PHE A 1 67 ? 9.121 -8.140 -21.784 1.00 93.81 67 PHE A C 1
ATOM 538 O O . PHE A 1 67 ? 8.302 -7.891 -20.905 1.00 93.81 67 PHE A O 1
ATOM 545 N N . GLY A 1 68 ? 9.051 -9.247 -22.525 1.00 96.38 68 GLY A N 1
ATOM 546 C CA . GLY A 1 68 ? 8.010 -10.263 -22.384 1.00 96.38 68 GLY A CA 1
ATOM 547 C C . GLY A 1 68 ? 8.037 -10.948 -21.018 1.00 96.38 68 GLY A C 1
ATOM 548 O O . GLY A 1 68 ? 6.989 -11.095 -20.390 1.00 96.38 68 GLY A O 1
ATOM 549 N N . ILE A 1 69 ? 9.224 -11.296 -20.510 1.00 95.69 69 ILE A N 1
ATOM 550 C CA . ILE A 1 69 ? 9.398 -11.848 -19.158 1.00 95.69 69 ILE A CA 1
ATOM 551 C C . ILE A 1 69 ? 8.926 -10.839 -18.105 1.00 95.69 69 ILE A C 1
ATOM 553 O O . ILE A 1 69 ? 8.154 -11.204 -17.219 1.00 95.69 69 ILE A O 1
ATOM 557 N N . ASN A 1 70 ? 9.331 -9.570 -18.218 1.00 91.69 70 ASN A N 1
ATOM 558 C CA . ASN A 1 70 ? 8.934 -8.519 -17.274 1.00 91.69 70 ASN A CA 1
ATOM 559 C C . ASN A 1 70 ? 7.433 -8.207 -17.338 1.00 91.69 70 ASN A C 1
ATOM 561 O O . ASN A 1 70 ? 6.798 -8.012 -16.303 1.00 91.69 70 ASN A O 1
ATOM 565 N N . LEU A 1 71 ? 6.844 -8.187 -18.534 1.00 92.56 71 LEU A N 1
ATOM 566 C CA . LEU A 1 71 ? 5.410 -7.986 -18.722 1.00 92.56 71 LEU A CA 1
ATOM 567 C C . LEU A 1 71 ? 4.615 -9.148 -18.125 1.00 92.56 71 LEU A C 1
ATOM 569 O O . LEU A 1 71 ? 3.650 -8.921 -17.400 1.00 92.56 71 LEU A O 1
ATOM 573 N N . ARG A 1 72 ? 5.051 -10.391 -18.370 1.00 93.44 72 ARG A N 1
ATOM 574 C CA . ARG A 1 72 ? 4.451 -11.576 -17.753 1.00 93.44 72 ARG A CA 1
ATOM 575 C C . ARG A 1 72 ? 4.543 -11.500 -16.235 1.00 93.44 72 ARG A C 1
ATOM 577 O O . ARG A 1 72 ? 3.534 -11.717 -15.577 1.00 93.44 72 ARG A O 1
ATOM 584 N N . ALA A 1 73 ? 5.713 -11.172 -15.687 1.00 90.50 73 ALA A N 1
ATOM 585 C CA . ALA A 1 73 ? 5.908 -11.025 -14.248 1.00 90.50 73 ALA A CA 1
ATOM 586 C C . ALA A 1 73 ? 4.942 -9.989 -13.649 1.00 90.50 73 ALA A C 1
ATOM 588 O O . ALA A 1 73 ? 4.281 -10.289 -12.658 1.00 90.50 73 ALA A O 1
ATOM 589 N N . GLN A 1 74 ? 4.789 -8.823 -14.285 1.00 86.75 74 GLN A N 1
ATOM 590 C CA . GLN A 1 74 ? 3.826 -7.797 -13.868 1.00 86.75 74 GLN A CA 1
ATOM 591 C C . GLN A 1 74 ? 2.364 -8.242 -13.989 1.00 86.75 74 GLN A C 1
ATOM 593 O O . GLN A 1 74 ? 1.548 -7.874 -13.151 1.00 86.75 74 GLN A O 1
ATOM 598 N N . ALA A 1 75 ? 2.021 -9.031 -15.008 1.00 86.50 75 ALA A N 1
ATOM 599 C CA . ALA A 1 75 ? 0.658 -9.514 -15.206 1.00 86.50 75 ALA A CA 1
ATOM 600 C C . ALA A 1 75 ? 0.247 -10.578 -14.174 1.00 86.50 75 ALA A C 1
ATOM 602 O O . ALA A 1 75 ? -0.917 -10.632 -13.786 1.00 86.50 75 ALA A O 1
ATOM 603 N N . VAL A 1 76 ? 1.186 -11.423 -13.731 1.00 87.81 76 VAL A N 1
ATOM 604 C CA . VAL A 1 76 ? 0.895 -12.538 -12.807 1.00 87.81 76 VAL A CA 1
ATOM 605 C C . VAL A 1 76 ? 1.210 -12.232 -11.346 1.00 87.81 76 VAL A C 1
ATOM 607 O O . VAL A 1 76 ? 0.793 -12.988 -10.474 1.00 87.81 76 VAL A O 1
ATOM 610 N N . THR A 1 77 ? 1.933 -11.147 -11.062 1.00 83.00 77 THR A N 1
ATOM 611 C CA . THR A 1 77 ? 2.312 -10.761 -9.697 1.00 83.00 77 THR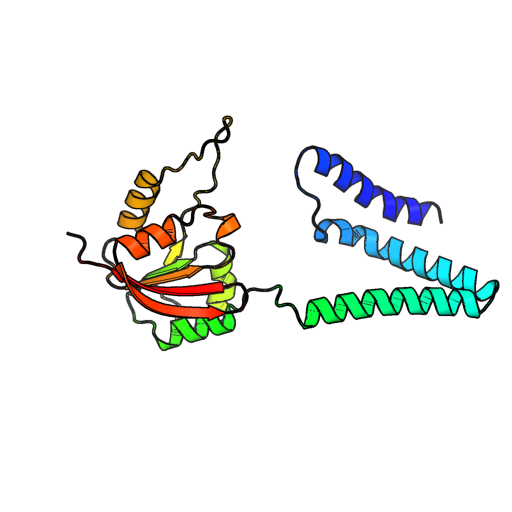 A CA 1
ATOM 612 C C . THR A 1 77 ? 1.502 -9.537 -9.279 1.00 83.00 77 THR A C 1
ATOM 614 O O . THR A 1 77 ? 1.761 -8.442 -9.782 1.00 83.00 77 THR A O 1
ATOM 617 N N . PRO A 1 78 ? 0.530 -9.670 -8.359 1.00 75.81 78 PRO A N 1
ATOM 618 C CA . PRO A 1 78 ? -0.238 -8.535 -7.864 1.00 75.81 78 PRO A CA 1
ATOM 619 C C . PRO A 1 78 ? 0.673 -7.539 -7.135 1.00 75.81 78 PRO A C 1
ATOM 621 O O . PRO A 1 78 ? 1.094 -7.752 -5.998 1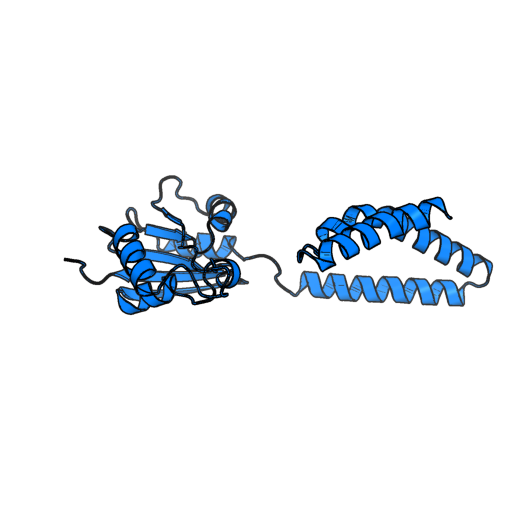.00 75.81 78 PRO A O 1
ATOM 624 N N . ILE A 1 79 ? 0.995 -6.431 -7.801 1.00 79.75 79 ILE A N 1
ATOM 625 C CA . ILE A 1 79 ? 1.806 -5.349 -7.223 1.00 79.75 79 ILE A CA 1
ATOM 626 C C . ILE A 1 79 ? 0.962 -4.307 -6.477 1.00 79.75 79 ILE A C 1
ATOM 628 O O . ILE A 1 79 ? 1.504 -3.543 -5.684 1.00 79.75 79 ILE A O 1
ATOM 632 N N . LYS A 1 80 ? -0.358 -4.286 -6.709 1.00 84.62 80 LYS A N 1
ATOM 633 C CA . LYS A 1 80 ? -1.313 -3.367 -6.073 1.00 84.62 80 LYS A CA 1
ATOM 634 C C . LYS A 1 80 ? -2.141 -4.099 -5.023 1.00 84.62 80 LYS A C 1
ATOM 636 O O . LYS A 1 80 ? -2.499 -5.256 -5.234 1.00 84.62 80 LYS A O 1
ATOM 641 N N . SER A 1 81 ? -2.465 -3.405 -3.936 1.00 90.75 81 SER A N 1
ATOM 642 C CA . SER A 1 81 ? -3.394 -3.912 -2.930 1.00 90.75 81 SER A CA 1
ATOM 643 C C . SER A 1 81 ? -4.798 -4.059 -3.520 1.00 90.75 81 SER A C 1
ATOM 645 O O . SER A 1 81 ? -5.314 -3.127 -4.140 1.00 90.75 81 SER A O 1
ATOM 647 N N . ASP A 1 82 ? -5.418 -5.226 -3.341 1.00 95.12 82 ASP A N 1
ATOM 648 C CA . ASP A 1 82 ? -6.774 -5.522 -3.822 1.00 95.12 82 ASP A CA 1
ATOM 649 C C . ASP A 1 82 ? -7.831 -4.927 -2.881 1.00 95.12 82 ASP A C 1
ATOM 651 O O . ASP A 1 82 ? -8.581 -5.613 -2.183 1.00 95.12 82 ASP A O 1
ATOM 655 N N . LEU A 1 83 ? -7.853 -3.595 -2.849 1.00 96.25 83 LEU A N 1
ATOM 656 C CA . LEU A 1 83 ? -8.754 -2.813 -2.006 1.00 96.25 83 LEU A CA 1
ATOM 657 C C . LEU A 1 83 ? -10.206 -2.893 -2.465 1.00 96.25 83 LEU A C 1
ATOM 659 O O . LEU A 1 83 ? -11.099 -2.672 -1.660 1.00 96.25 83 LEU A O 1
ATOM 663 N N . ARG A 1 84 ? -10.449 -3.272 -3.726 1.00 96.31 84 ARG A N 1
ATOM 664 C CA . ARG A 1 84 ? -11.800 -3.522 -4.230 1.00 96.31 84 ARG A CA 1
ATOM 665 C C . ARG A 1 84 ? -12.447 -4.681 -3.484 1.00 96.31 84 ARG A C 1
ATOM 667 O O . ARG A 1 84 ? -13.559 -4.539 -2.986 1.00 96.31 84 ARG A O 1
ATOM 674 N N . ARG A 1 85 ? -11.763 -5.827 -3.407 1.00 97.31 85 ARG A N 1
ATOM 675 C CA . ARG A 1 85 ? -12.294 -6.985 -2.677 1.00 97.31 85 ARG A CA 1
ATOM 676 C C . ARG A 1 85 ? -12.325 -6.743 -1.173 1.00 97.31 85 ARG A C 1
ATOM 678 O O . ARG A 1 85 ? -13.287 -7.152 -0.534 1.00 97.31 85 ARG A O 1
ATOM 685 N N . ALA A 1 86 ? -11.330 -6.036 -0.631 1.00 97.94 86 ALA A N 1
ATOM 686 C CA . ALA A 1 86 ? -11.332 -5.639 0.775 1.00 97.94 86 ALA A CA 1
ATOM 687 C C . ALA A 1 86 ? -12.549 -4.769 1.127 1.00 97.94 86 ALA A C 1
ATOM 689 O O . ALA A 1 86 ? -13.252 -5.081 2.084 1.00 97.94 86 ALA A O 1
ATOM 690 N N . ALA A 1 87 ? -12.833 -3.731 0.336 1.00 97.94 87 ALA A N 1
ATOM 691 C CA . ALA A 1 87 ? -13.986 -2.859 0.536 1.00 97.94 87 ALA A CA 1
ATOM 692 C C . ALA A 1 87 ? -15.304 -3.624 0.419 1.00 97.94 87 ALA A C 1
ATOM 694 O O . ALA A 1 87 ? -16.115 -3.539 1.333 1.00 97.94 87 ALA A O 1
ATOM 695 N N . GLY A 1 88 ? -15.477 -4.453 -0.619 1.00 97.75 88 GLY A N 1
ATOM 696 C CA . GLY A 1 88 ? -16.688 -5.269 -0.769 1.00 97.75 88 GLY A CA 1
ATOM 697 C C . GLY A 1 88 ? -16.896 -6.272 0.375 1.00 97.75 88 GLY A C 1
ATOM 698 O O . GLY A 1 88 ? -18.027 -6.530 0.779 1.00 97.75 88 GLY A O 1
ATOM 699 N N . TYR A 1 89 ? -15.814 -6.818 0.941 1.00 98.25 89 TYR A N 1
ATOM 700 C CA . TYR A 1 89 ? -15.896 -7.693 2.112 1.00 98.25 89 TYR A CA 1
ATOM 701 C C . TYR A 1 89 ? -16.321 -6.941 3.376 1.00 98.25 89 TYR A C 1
ATOM 703 O O . TYR A 1 89 ? -17.188 -7.418 4.109 1.00 98.25 89 TYR A O 1
ATOM 711 N N . VAL A 1 90 ? -15.731 -5.767 3.626 1.00 97.81 90 VAL A N 1
ATOM 712 C CA . VAL A 1 90 ? -16.130 -4.918 4.755 1.00 97.81 90 VAL A CA 1
ATOM 713 C C . VAL A 1 90 ? -17.576 -4.469 4.575 1.00 97.81 90 VAL A C 1
ATOM 715 O O . VAL A 1 90 ? -18.363 -4.607 5.499 1.00 97.81 90 VAL A O 1
ATOM 718 N N . GLU A 1 91 ? -17.959 -4.013 3.385 1.00 96.56 91 GLU A N 1
ATOM 719 C CA . GLU A 1 91 ? -19.306 -3.522 3.073 1.00 96.56 91 GLU A CA 1
ATOM 720 C C . GLU A 1 91 ? -20.388 -4.572 3.346 1.00 96.56 91 GLU A C 1
ATOM 722 O O . GLU A 1 91 ? -21.420 -4.251 3.927 1.00 96.56 91 GLU A O 1
ATOM 727 N N . ALA A 1 92 ? -20.127 -5.842 3.023 1.00 96.44 92 ALA A N 1
ATOM 728 C CA . ALA A 1 92 ? -21.066 -6.938 3.260 1.00 96.44 92 ALA A CA 1
ATOM 729 C C . ALA A 1 92 ? -21.357 -7.215 4.751 1.00 96.44 92 ALA A C 1
ATOM 731 O O . ALA A 1 92 ? -22.361 -7.851 5.076 1.00 96.44 92 ALA A O 1
ATOM 732 N N . LEU A 1 93 ? -20.474 -6.789 5.657 1.00 96.00 93 LEU A N 1
ATOM 733 C CA . LEU A 1 93 ? -20.524 -7.116 7.088 1.00 96.00 93 LEU A CA 1
ATOM 734 C C . LEU A 1 93 ? -20.564 -5.880 7.997 1.00 96.00 93 LEU A C 1
ATOM 736 O O . LEU A 1 93 ? -20.794 -6.022 9.203 1.00 96.00 93 LEU A O 1
ATOM 740 N N . HIS A 1 94 ? -20.317 -4.698 7.436 1.00 94.44 94 HIS A N 1
ATOM 741 C CA . HIS A 1 94 ? -20.253 -3.429 8.140 1.00 94.44 94 HIS A CA 1
ATOM 742 C C . HIS A 1 94 ? -21.613 -3.064 8.730 1.00 94.44 94 HIS A C 1
ATOM 744 O O . HIS A 1 94 ? -22.665 -3.271 8.122 1.00 94.44 94 HIS A O 1
ATOM 750 N N . ARG A 1 95 ? -21.586 -2.492 9.932 1.00 93.88 95 ARG A N 1
ATOM 751 C CA . ARG A 1 95 ? -22.761 -1.922 10.586 1.00 93.88 95 ARG A CA 1
ATOM 752 C C . ARG A 1 95 ? -22.497 -0.462 10.946 1.00 93.88 95 ARG A C 1
ATOM 754 O O . ARG A 1 95 ? -21.365 -0.134 11.306 1.00 93.88 95 ARG A O 1
ATOM 761 N N . PRO A 1 96 ? -23.526 0.404 10.913 1.00 93.62 96 PRO A N 1
ATOM 762 C CA . PRO A 1 96 ? -23.402 1.759 11.432 1.00 93.62 96 PRO A CA 1
ATOM 763 C C . PRO A 1 96 ? -22.851 1.749 12.863 1.00 93.62 96 PRO A C 1
ATOM 765 O O . PRO A 1 96 ? -23.361 1.024 13.718 1.00 93.62 96 PRO A O 1
ATOM 768 N N . GLY A 1 97 ? -21.809 2.544 13.107 1.00 92.38 97 GLY A N 1
ATOM 769 C CA . GLY A 1 97 ? -21.113 2.609 14.395 1.00 92.38 97 GLY A CA 1
ATOM 770 C C . GLY A 1 97 ? -19.900 1.682 14.533 1.00 92.38 97 GLY A C 1
ATOM 771 O O . GLY A 1 97 ? -19.183 1.803 15.521 1.00 92.38 97 GLY A O 1
ATOM 772 N N . ASP A 1 98 ? -19.622 0.799 13.568 1.00 97.19 98 ASP A N 1
ATOM 773 C CA . ASP A 1 98 ? -18.336 0.097 13.510 1.00 97.19 98 ASP A CA 1
ATOM 774 C C . ASP A 1 98 ? -17.208 1.096 13.175 1.00 97.19 98 ASP A C 1
ATOM 776 O O . ASP A 1 98 ? -17.348 1.911 12.260 1.00 97.19 98 ASP A O 1
ATOM 780 N N . LEU A 1 99 ? -16.067 0.994 13.865 1.00 98.31 99 LEU A N 1
ATOM 781 C CA . LEU A 1 99 ? -14.874 1.796 13.576 1.00 98.31 99 LEU A CA 1
ATOM 782 C C . LEU A 1 99 ? -13.990 1.095 12.540 1.00 98.31 99 LEU A C 1
ATOM 784 O O . LEU A 1 99 ? -13.609 -0.056 12.741 1.00 98.31 99 LEU A O 1
ATOM 788 N N . LEU A 1 100 ? -13.596 1.791 11.473 1.00 98.50 100 LEU A N 1
ATOM 789 C CA . LEU A 1 100 ? -12.600 1.309 10.510 1.00 98.50 100 LEU A CA 1
ATOM 790 C C . LEU A 1 100 ? -11.239 1.969 10.760 1.00 98.50 100 LEU A C 1
ATOM 792 O O . LEU A 1 100 ? -11.080 3.177 10.614 1.00 98.50 100 LEU A O 1
ATOM 796 N N . ILE A 1 101 ? -10.229 1.171 11.086 1.00 98.56 101 ILE A N 1
ATOM 797 C CA . ILE A 1 101 ? -8.841 1.608 11.219 1.00 98.56 101 ILE A CA 1
ATOM 798 C C . ILE A 1 101 ? -8.078 1.243 9.948 1.00 98.56 101 ILE A C 1
ATOM 800 O O . ILE A 1 101 ? -7.961 0.068 9.589 1.00 98.56 101 ILE A O 1
ATOM 804 N N . PHE A 1 102 ? -7.503 2.244 9.287 1.00 98.44 102 PHE A N 1
ATOM 805 C CA . PHE A 1 102 ? -6.611 2.038 8.147 1.00 98.44 102 PHE A CA 1
ATOM 806 C C . PHE A 1 102 ? -5.169 2.037 8.629 1.00 98.44 102 PHE A C 1
ATOM 808 O O . PHE A 1 102 ? -4.652 3.083 9.016 1.00 98.44 102 PHE A O 1
ATOM 815 N N . GLN A 1 103 ? -4.502 0.877 8.591 1.00 97.81 103 GLN A N 1
ATOM 816 C CA . GLN A 1 103 ? -3.152 0.739 9.150 1.00 97.81 103 GLN A CA 1
ATOM 817 C C . GLN A 1 103 ? -2.178 1.768 8.572 1.00 97.81 103 GLN A C 1
ATOM 819 O O . GLN A 1 103 ? -1.350 2.291 9.306 1.00 97.81 103 GLN A O 1
ATOM 824 N N . ILE A 1 104 ? -2.287 2.056 7.274 1.00 96.06 104 ILE A N 1
ATOM 825 C CA . ILE A 1 104 ? -1.568 3.140 6.615 1.00 96.06 104 ILE A CA 1
ATOM 826 C C . ILE A 1 104 ? -2.595 4.134 6.029 1.00 96.06 104 ILE A C 1
ATOM 828 O O . ILE A 1 104 ? -3.410 3.734 5.194 1.00 96.06 104 ILE A O 1
ATOM 832 N N . PRO A 1 105 ? -2.590 5.421 6.431 1.00 95.69 105 PRO A N 1
ATOM 833 C CA . PRO A 1 105 ? -3.703 6.346 6.166 1.00 95.69 105 PRO A CA 1
ATOM 834 C C . PRO A 1 105 ? -4.094 6.502 4.694 1.00 95.69 105 PRO A C 1
ATOM 836 O O . PRO A 1 105 ? -5.269 6.550 4.339 1.00 95.69 105 PRO A O 1
ATOM 839 N N . HIS A 1 106 ? -3.108 6.547 3.793 1.00 94.50 106 HIS A N 1
ATOM 840 C CA . HIS A 1 106 ? -3.361 6.841 2.381 1.00 94.50 106 HIS A CA 1
ATOM 841 C C . HIS A 1 106 ? -4.142 5.739 1.645 1.00 94.50 106 HIS A C 1
ATOM 843 O O . HIS A 1 106 ? -4.689 5.986 0.571 1.00 94.50 106 HIS A O 1
ATOM 849 N N . VAL A 1 107 ? -4.218 4.529 2.205 1.00 95.31 107 VAL A N 1
ATOM 850 C CA . VAL A 1 107 ? -5.006 3.430 1.630 1.00 95.31 107 VAL A CA 1
ATOM 851 C C . VAL A 1 107 ? -6.501 3.751 1.639 1.00 95.31 107 VAL A C 1
ATOM 853 O O . VAL A 1 107 ? -7.211 3.326 0.723 1.00 95.31 107 VAL A O 1
ATOM 856 N N . ARG A 1 108 ? -6.960 4.575 2.591 1.00 96.50 108 ARG A N 1
ATOM 857 C CA . ARG A 1 108 ? -8.354 5.017 2.693 1.00 96.50 108 ARG A CA 1
ATOM 858 C C . ARG A 1 108 ? -8.864 5.644 1.396 1.00 96.50 108 ARG A C 1
ATOM 860 O O . ARG A 1 108 ? -9.929 5.271 0.935 1.00 96.50 108 ARG A O 1
ATOM 867 N N . TYR A 1 109 ? -8.067 6.479 0.723 1.00 94.75 109 TYR A N 1
ATOM 868 C CA . TYR A 1 109 ? -8.492 7.142 -0.521 1.00 94.75 109 TYR A CA 1
ATOM 869 C C . TYR A 1 109 ? -8.886 6.169 -1.639 1.00 94.75 109 TYR A C 1
ATOM 871 O O . TYR A 1 109 ? -9.789 6.446 -2.421 1.00 94.75 109 TYR A O 1
ATOM 879 N N . THR A 1 110 ? -8.194 5.031 -1.745 1.00 95.06 110 THR A N 1
ATOM 880 C CA . THR A 1 110 ? -8.540 4.008 -2.744 1.00 95.06 110 THR A CA 1
ATOM 881 C C . THR A 1 110 ? -9.651 3.092 -2.239 1.00 95.06 110 THR A C 1
ATOM 883 O O . THR A 1 110 ? -10.438 2.599 -3.040 1.00 95.06 110 THR A O 1
ATOM 886 N N . PHE A 1 111 ? -9.719 2.862 -0.927 1.00 97.00 111 PHE A N 1
ATOM 887 C CA . PHE A 1 111 ? -10.797 2.103 -0.302 1.00 97.00 111 PHE A CA 1
ATOM 888 C C . PHE A 1 111 ? -12.152 2.808 -0.464 1.00 97.00 111 PHE A C 1
ATOM 890 O O . PHE A 1 111 ? -13.090 2.171 -0.930 1.00 97.00 111 PHE A O 1
ATOM 897 N N . ASP A 1 112 ? -12.222 4.118 -0.201 1.00 96.00 112 ASP A N 1
ATOM 898 C CA . ASP A 1 112 ? -13.423 4.963 -0.336 1.00 96.00 112 ASP A CA 1
ATOM 899 C C . ASP A 1 112 ? -14.048 4.868 -1.732 1.00 96.00 112 ASP A C 1
ATOM 901 O O . ASP A 1 112 ? -15.261 4.876 -1.882 1.00 96.00 112 ASP A O 1
ATOM 905 N N . TYR A 1 113 ? -13.224 4.726 -2.774 1.00 95.62 113 TYR A N 1
ATOM 906 C CA . TYR A 1 113 ? -13.713 4.572 -4.144 1.00 95.62 113 TYR A CA 1
ATOM 907 C C . TYR A 1 113 ? -14.540 3.288 -4.355 1.00 95.62 113 TYR A C 1
ATOM 909 O O . TYR A 1 113 ? -15.380 3.235 -5.251 1.00 95.62 113 TYR A O 1
ATOM 917 N N . TYR A 1 114 ? -14.284 2.243 -3.564 1.00 96.62 114 TYR A N 1
ATOM 918 C CA . TYR A 1 114 ? -14.959 0.946 -3.653 1.00 96.62 114 TYR A CA 1
ATOM 919 C C . TYR A 1 114 ? -15.928 0.677 -2.500 1.00 96.62 114 TYR A C 1
ATOM 921 O O . TYR A 1 114 ? -16.588 -0.358 -2.518 1.00 96.62 114 TYR A O 1
ATOM 929 N N . PHE A 1 115 ? -15.987 1.556 -1.503 1.00 96.88 115 PHE A N 1
ATOM 930 C CA . PHE A 1 115 ? -16.812 1.389 -0.317 1.00 96.88 115 PHE A CA 1
ATOM 931 C C . PHE A 1 115 ? -18.055 2.271 -0.439 1.00 96.88 115 PHE A C 1
ATOM 933 O O . PHE A 1 115 ? -17.940 3.491 -0.513 1.00 96.88 115 PHE A O 1
ATOM 940 N N . GLY A 1 116 ? -19.240 1.661 -0.506 1.00 92.38 116 GLY A N 1
ATOM 941 C CA . GLY A 1 116 ? -20.493 2.387 -0.719 1.00 92.38 116 GLY A CA 1
ATOM 942 C C . GLY A 1 116 ? -20.870 3.379 0.390 1.00 92.38 116 GLY A C 1
ATOM 943 O O . GLY A 1 116 ? -21.314 4.480 0.057 1.00 92.38 116 GLY A O 1
ATOM 944 N N . PRO A 1 117 ? -20.724 3.046 1.691 1.00 90.12 117 PRO A N 1
ATOM 945 C CA . PRO A 1 117 ? -21.042 3.981 2.768 1.00 90.12 117 PRO A CA 1
ATOM 946 C C . PRO A 1 117 ? -20.151 5.231 2.733 1.00 90.12 117 PRO A C 1
ATOM 948 O O . PRO A 1 117 ? -18.929 5.123 2.771 1.00 90.12 117 PRO A O 1
ATOM 951 N N . SER A 1 118 ? -20.757 6.421 2.724 1.00 83.62 118 SER A N 1
ATOM 952 C CA . SER A 1 118 ? -20.028 7.700 2.742 1.00 83.62 118 SER A CA 1
ATOM 953 C C . SER A 1 118 ? -19.726 8.218 4.150 1.00 83.62 118 SER A C 1
ATOM 955 O O . SER A 1 118 ? -18.717 8.886 4.352 1.00 83.62 118 SER A O 1
ATOM 957 N N . ASP A 1 119 ? -20.577 7.881 5.124 1.00 89.00 119 ASP A N 1
ATOM 958 C CA . ASP A 1 119 ? -20.581 8.491 6.464 1.00 89.00 119 ASP A CA 1
ATOM 959 C C . ASP A 1 119 ? -20.113 7.500 7.545 1.00 89.00 119 ASP A C 1
ATOM 961 O O . ASP A 1 119 ? -20.566 7.520 8.691 1.00 89.00 119 ASP A O 1
ATOM 965 N N . TYR A 1 120 ? -19.231 6.573 7.170 1.00 95.38 120 TYR A N 1
ATOM 966 C CA . TYR A 1 120 ? -18.691 5.583 8.094 1.00 95.38 120 TYR A CA 1
ATOM 967 C C . TYR A 1 120 ? -17.646 6.200 9.029 1.00 95.38 120 TYR A C 1
ATOM 969 O O . TYR A 1 120 ? -16.955 7.166 8.697 1.00 95.38 120 TYR A O 1
ATOM 977 N N . VAL A 1 121 ? -17.508 5.612 10.215 1.00 97.00 121 VAL A N 1
ATOM 978 C CA . VAL A 1 121 ? -16.550 6.080 11.214 1.00 97.00 121 VAL A CA 1
ATOM 979 C C . VAL A 1 121 ? -15.192 5.436 10.970 1.00 97.00 121 VAL A C 1
ATOM 981 O O . VAL A 1 121 ? -15.091 4.221 10.787 1.00 97.00 121 VAL A O 1
ATOM 984 N N . TRP A 1 122 ? -14.133 6.241 10.995 1.00 97.75 122 TRP A N 1
ATOM 985 C CA . TRP A 1 122 ? -12.782 5.760 10.741 1.00 97.75 122 TRP A CA 1
ATOM 986 C C . TRP A 1 122 ? -11.721 6.458 11.585 1.00 97.75 122 TRP A C 1
ATOM 988 O O . TRP A 1 122 ? -11.936 7.543 12.124 1.00 97.75 122 TRP A O 1
ATOM 998 N N . ALA A 1 123 ? -10.557 5.818 11.671 1.00 97.94 123 ALA A N 1
ATOM 999 C CA . ALA A 1 123 ? -9.354 6.364 12.277 1.00 97.94 123 ALA A CA 1
ATOM 1000 C C . ALA A 1 123 ? -8.094 5.906 11.529 1.00 97.94 123 ALA A C 1
ATOM 1002 O O . ALA A 1 123 ? -8.069 4.872 10.854 1.00 97.94 123 ALA A O 1
ATOM 1003 N N . ASP A 1 124 ? -7.026 6.683 11.679 1.00 97.69 124 ASP A N 1
ATOM 1004 C CA . ASP A 1 124 ? -5.707 6.326 11.171 1.00 97.69 124 ASP A CA 1
ATOM 1005 C C . ASP A 1 124 ? -5.015 5.323 12.100 1.00 97.69 124 ASP A C 1
ATOM 1007 O O . ASP A 1 124 ? -5.024 5.460 13.326 1.00 97.69 124 ASP A O 1
ATOM 1011 N N . GLY A 1 125 ? -4.352 4.330 11.508 1.00 96.06 125 GLY A N 1
ATOM 1012 C CA . GLY A 1 125 ? -3.428 3.459 12.220 1.00 96.06 125 GLY A CA 1
ATOM 1013 C C . GLY A 1 125 ? -2.234 4.239 12.773 1.00 96.06 125 GLY A C 1
ATOM 1014 O O . GLY A 1 125 ? -1.751 5.209 12.177 1.00 96.06 125 GLY A O 1
ATOM 1015 N N . LEU A 1 126 ? -1.717 3.801 13.921 1.00 97.00 126 LEU A N 1
ATOM 1016 C CA . LEU A 1 126 ? -0.585 4.458 14.569 1.00 97.00 126 LEU A CA 1
ATOM 1017 C C . LEU A 1 126 ? 0.704 4.279 13.757 1.00 97.00 126 LEU A C 1
ATOM 1019 O O . LEU A 1 126 ? 1.096 3.156 13.443 1.00 97.00 126 LEU A O 1
ATOM 1023 N N . TYR A 1 127 ? 1.408 5.382 13.485 1.00 97.00 127 TYR A N 1
ATOM 1024 C CA . TYR A 1 127 ? 2.781 5.321 12.986 1.00 97.00 127 TYR A CA 1
ATOM 1025 C C . TYR A 1 127 ? 3.730 5.010 14.144 1.00 97.00 127 TYR A C 1
ATOM 1027 O O . TYR A 1 127 ? 3.942 5.851 15.020 1.00 97.00 127 TYR A O 1
ATOM 1035 N N . THR A 1 128 ? 4.321 3.816 14.154 1.00 96.62 128 THR A N 1
ATOM 1036 C CA . THR A 1 128 ? 5.188 3.355 15.257 1.00 96.62 128 THR A CA 1
ATOM 1037 C C . THR A 1 128 ? 6.650 3.199 14.842 1.00 96.62 128 THR A C 1
ATOM 1039 O O . THR A 1 128 ? 7.497 2.835 15.665 1.00 96.62 128 THR A O 1
ATOM 1042 N N . ASN A 1 129 ? 6.958 3.508 13.580 1.00 96.38 129 ASN A N 1
ATOM 1043 C CA . ASN A 1 129 ? 8.276 3.337 12.975 1.00 96.38 129 ASN A CA 1
ATOM 1044 C C . ASN A 1 129 ? 9.244 4.498 13.220 1.00 96.38 129 ASN A C 1
ATOM 1046 O O . ASN A 1 129 ? 10.390 4.435 12.779 1.00 96.38 129 ASN A O 1
ATOM 1050 N N . HIS A 1 130 ? 8.817 5.556 13.916 1.00 93.69 130 HIS A N 1
ATOM 1051 C CA . HIS A 1 130 ? 9.695 6.685 14.209 1.00 93.69 130 HIS A CA 1
ATOM 1052 C C . HIS A 1 130 ? 10.858 6.243 15.104 1.00 93.69 130 HIS A C 1
ATOM 1054 O O . HIS A 1 130 ? 10.637 5.660 16.172 1.00 93.69 130 HIS A O 1
ATOM 1060 N N . ARG A 1 131 ? 12.088 6.533 14.670 1.00 94.25 131 ARG A N 1
ATOM 1061 C CA . ARG A 1 131 ? 13.313 6.199 15.401 1.00 94.25 131 ARG A CA 1
ATOM 1062 C C . ARG A 1 131 ? 14.051 7.450 15.863 1.00 94.25 131 ARG A C 1
ATOM 1064 O O . ARG A 1 131 ? 14.059 8.454 15.156 1.00 94.25 131 ARG A O 1
ATOM 1071 N N . GLY A 1 132 ? 14.656 7.368 17.043 1.00 93.06 132 GLY A N 1
ATOM 1072 C CA . GLY A 1 132 ? 15.578 8.369 17.566 1.00 93.06 132 GLY A CA 1
ATOM 1073 C C . GLY A 1 132 ? 16.952 8.297 16.899 1.00 93.06 132 GLY A C 1
ATOM 1074 O O . GLY A 1 132 ? 17.238 7.391 16.114 1.00 93.06 132 GLY A O 1
ATOM 1075 N N . ALA A 1 133 ? 17.822 9.251 17.236 1.00 93.12 133 ALA A N 1
ATOM 1076 C CA . ALA A 1 133 ? 19.197 9.298 16.728 1.00 93.12 133 ALA A CA 1
ATOM 1077 C C . ALA A 1 133 ? 20.041 8.077 17.148 1.00 93.12 133 ALA A C 1
ATOM 1079 O O . ALA A 1 133 ? 20.976 7.700 16.450 1.00 93.12 133 ALA A O 1
ATOM 1080 N N . ASP A 1 134 ? 19.682 7.441 18.262 1.00 93.94 134 ASP A N 1
ATOM 1081 C CA . ASP A 1 134 ? 20.271 6.202 18.778 1.00 93.94 134 ASP A CA 1
ATOM 1082 C C . ASP A 1 134 ? 19.699 4.933 18.111 1.00 93.94 134 ASP A C 1
ATOM 1084 O O . ASP A 1 134 ? 20.067 3.814 18.462 1.00 93.94 134 ASP A O 1
ATOM 1088 N N . GLY A 1 135 ? 18.777 5.093 17.156 1.00 91.81 135 GLY A N 1
ATOM 1089 C CA . GLY A 1 135 ? 18.094 4.001 16.472 1.00 91.81 135 GLY A CA 1
ATOM 1090 C C . GLY A 1 135 ? 16.958 3.362 17.273 1.00 91.81 135 GLY A C 1
ATOM 1091 O O . GLY A 1 135 ? 16.271 2.489 16.733 1.00 91.81 135 GLY A O 1
ATOM 1092 N N . SER A 1 136 ? 16.706 3.782 18.516 1.00 93.94 136 SER A N 1
ATOM 1093 C CA . SER A 1 136 ? 15.592 3.279 19.324 1.00 93.94 136 SER A CA 1
ATOM 1094 C C . SER A 1 136 ? 14.244 3.746 18.763 1.00 93.94 136 SER A C 1
ATOM 1096 O O . SER A 1 136 ? 14.155 4.770 18.087 1.00 93.94 136 SER A O 1
ATOM 1098 N N . TYR A 1 137 ? 13.173 2.985 18.999 1.00 95.19 137 TYR A N 1
ATOM 1099 C CA . TYR A 1 137 ? 11.828 3.413 18.609 1.00 95.19 137 TYR A CA 1
ATOM 1100 C C . TYR A 1 137 ? 11.301 4.458 19.592 1.00 95.19 137 TYR A C 1
ATOM 1102 O O . TYR A 1 137 ? 11.236 4.191 20.789 1.00 95.19 137 TYR A O 1
ATOM 1110 N N . LEU A 1 138 ? 10.833 5.602 19.087 1.00 95.25 138 LEU A N 1
ATOM 1111 C CA . LEU A 1 138 ? 10.289 6.665 19.941 1.00 95.25 138 LEU A CA 1
ATOM 1112 C C . LEU A 1 138 ? 8.925 6.309 20.548 1.00 95.25 138 LEU A C 1
ATOM 1114 O O . LEU A 1 138 ? 8.546 6.836 21.587 1.00 95.25 138 LEU A O 1
ATOM 1118 N N . THR A 1 139 ? 8.162 5.432 19.890 1.00 95.44 139 THR A N 1
ATOM 1119 C CA . THR A 1 139 ? 6.867 4.957 20.396 1.00 95.44 139 THR A CA 1
ATOM 1120 C C . THR A 1 139 ? 7.041 3.607 21.083 1.00 95.44 139 THR A C 1
ATOM 1122 O O . THR A 1 139 ? 7.381 2.611 20.436 1.00 95.44 139 THR A O 1
ATOM 1125 N N . THR A 1 140 ? 6.795 3.553 22.389 1.00 95.81 140 THR A N 1
ATOM 1126 C CA . THR A 1 140 ? 6.793 2.299 23.154 1.00 95.81 140 THR A CA 1
ATOM 1127 C C . THR A 1 140 ? 5.505 1.507 22.903 1.00 95.81 140 THR A C 1
ATOM 1129 O O . THR A 1 140 ? 4.511 2.056 22.428 1.00 95.81 140 THR A O 1
ATOM 1132 N N . GLY A 1 141 ? 5.514 0.207 23.218 1.00 95.38 141 GLY A N 1
ATOM 1133 C CA . GLY A 1 141 ? 4.304 -0.623 23.139 1.00 95.38 141 GLY A CA 1
ATOM 1134 C C . GLY A 1 141 ? 3.192 -0.125 24.067 1.00 95.38 141 GLY A C 1
ATOM 1135 O O . GLY A 1 141 ? 2.038 -0.063 23.664 1.00 95.38 141 GLY A O 1
ATOM 1136 N N . GLU A 1 142 ? 3.553 0.321 25.271 1.00 95.88 142 GLU A N 1
ATOM 1137 C CA . GLU A 1 142 ? 2.621 0.903 26.242 1.00 95.88 142 GLU A CA 1
ATOM 1138 C C . GLU A 1 142 ? 1.991 2.205 25.728 1.00 95.88 142 GLU A C 1
ATOM 1140 O O . GLU A 1 142 ? 0.770 2.348 25.733 1.00 95.88 142 GLU A O 1
ATOM 1145 N N . ALA A 1 143 ? 2.802 3.127 25.194 1.00 96.81 143 ALA A N 1
ATOM 1146 C CA . ALA A 1 1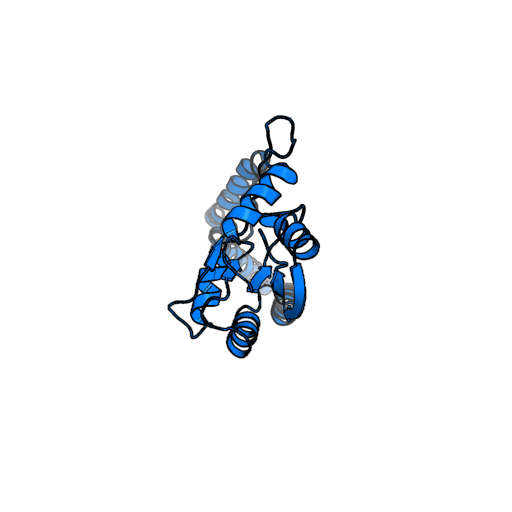43 ? 2.297 4.374 24.625 1.00 96.81 143 ALA A CA 1
ATOM 1147 C C . ALA A 1 143 ? 1.389 4.127 23.408 1.00 96.81 143 ALA A C 1
ATOM 1149 O O . ALA A 1 143 ? 0.375 4.807 23.248 1.00 96.81 143 ALA A O 1
ATOM 1150 N N . ALA A 1 144 ? 1.730 3.148 22.561 1.00 97.31 144 ALA A N 1
ATOM 1151 C CA . ALA A 1 144 ? 0.861 2.719 21.469 1.00 97.31 144 ALA A CA 1
ATOM 1152 C C . ALA A 1 144 ? -0.458 2.140 22.001 1.00 97.31 144 ALA A C 1
ATOM 1154 O O . ALA A 1 144 ? -1.518 2.494 21.494 1.00 97.31 144 ALA A O 1
ATOM 1155 N N . GLY A 1 145 ? -0.409 1.322 23.055 1.00 97.44 145 GLY A N 1
ATOM 1156 C CA . GLY A 1 145 ? -1.595 0.737 23.676 1.00 97.44 145 GLY A CA 1
ATOM 1157 C C . GLY A 1 145 ? -2.541 1.772 24.285 1.00 97.44 145 GLY A C 1
ATOM 1158 O O . GLY A 1 145 ? -3.745 1.693 24.062 1.00 97.44 145 GLY A O 1
ATOM 1159 N N . LEU A 1 146 ? -2.014 2.789 24.975 1.00 97.12 146 LEU A N 1
ATOM 1160 C CA . LEU A 1 146 ? -2.820 3.899 25.501 1.00 97.12 146 LEU A CA 1
ATOM 1161 C C . LEU A 1 146 ? -3.516 4.681 24.381 1.00 97.12 146 LEU A C 1
ATOM 1163 O O . LEU A 1 146 ? -4.692 5.019 24.497 1.00 97.12 146 LEU A O 1
ATOM 1167 N N . ARG A 1 147 ? -2.814 4.940 23.271 1.00 97.56 147 ARG A N 1
ATOM 1168 C CA . ARG A 1 147 ? -3.410 5.603 22.102 1.00 97.56 147 ARG A CA 1
ATOM 1169 C C . ARG A 1 147 ? -4.455 4.734 21.417 1.00 97.56 147 ARG A C 1
ATOM 1171 O O . ARG A 1 147 ? -5.488 5.257 21.020 1.00 97.56 147 ARG A O 1
ATOM 1178 N N . MET A 1 148 ? -4.212 3.430 21.292 1.00 98.06 148 MET A N 1
ATOM 1179 C CA . MET A 1 148 ? -5.204 2.504 20.747 1.00 98.06 148 MET A CA 1
ATOM 1180 C C . MET A 1 148 ? -6.465 2.483 21.607 1.00 98.06 148 MET A C 1
ATOM 1182 O O . MET A 1 148 ? -7.549 2.642 21.060 1.00 98.06 148 MET A O 1
ATOM 1186 N N . ALA A 1 149 ? -6.330 2.410 22.934 1.00 96.94 149 ALA A N 1
ATOM 1187 C CA . ALA A 1 149 ? -7.468 2.483 23.848 1.00 96.94 149 ALA A CA 1
ATOM 1188 C C . ALA A 1 149 ? -8.279 3.779 23.673 1.00 96.94 149 ALA A C 1
ATOM 1190 O O . ALA A 1 149 ? -9.503 3.736 23.687 1.00 96.94 149 ALA A O 1
ATOM 1191 N N . GLN A 1 150 ? -7.613 4.919 23.452 1.00 96.81 150 GLN A N 1
ATOM 1192 C CA . GLN A 1 150 ? -8.284 6.190 23.155 1.00 96.81 150 GLN A CA 1
ATOM 1193 C C . GLN A 1 150 ? -9.001 6.177 21.798 1.00 96.81 150 GLN A C 1
ATOM 1195 O O . GLN A 1 150 ? -10.139 6.626 21.711 1.00 96.81 150 GLN A O 1
ATOM 1200 N N . ILE A 1 151 ? -8.354 5.666 20.744 1.00 97.31 151 ILE A N 1
ATOM 1201 C CA . ILE A 1 151 ? -8.926 5.593 19.388 1.00 97.31 151 ILE A CA 1
ATOM 1202 C C . ILE A 1 151 ? -10.167 4.702 19.367 1.00 97.31 151 ILE A C 1
ATOM 1204 O O . ILE A 1 151 ? -11.156 5.030 18.715 1.00 97.31 151 ILE A O 1
ATOM 1208 N N . THR A 1 152 ? -10.119 3.572 20.071 1.00 97.50 152 THR A N 1
ATOM 1209 C CA . THR A 1 152 ? -11.214 2.602 20.087 1.00 97.50 152 THR A CA 1
ATOM 1210 C C . THR A 1 152 ? -12.251 2.864 21.174 1.00 97.50 152 THR A C 1
ATOM 1212 O O . THR A 1 152 ? -13.205 2.095 21.290 1.00 97.50 152 THR A O 1
ATOM 1215 N N . TRP A 1 153 ? -12.087 3.925 21.966 1.00 96.12 153 TRP A N 1
ATOM 1216 C CA . TRP A 1 153 ? -12.983 4.226 23.073 1.00 96.12 153 TRP A CA 1
ATOM 1217 C C . TRP A 1 153 ? -14.424 4.411 22.586 1.00 96.12 153 TRP A C 1
ATOM 1219 O O . TRP A 1 153 ? -14.699 5.221 21.700 1.00 96.12 153 TRP A O 1
ATOM 1229 N N . GLY A 1 154 ? -15.356 3.670 23.186 1.00 94.75 154 GLY A N 1
ATOM 1230 C CA . GLY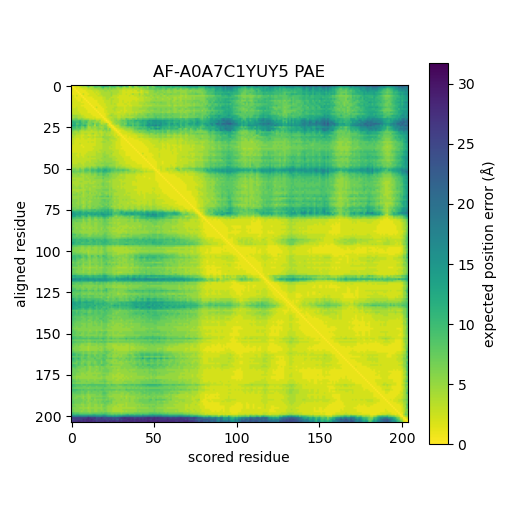 A 1 154 ? -16.780 3.722 22.843 1.00 94.75 154 GLY A CA 1
ATOM 1231 C C . GLY A 1 154 ? -17.198 2.865 21.641 1.00 94.75 154 GLY A C 1
ATOM 1232 O O . GLY A 1 154 ? -18.394 2.786 21.359 1.00 94.75 154 GLY A O 1
ATOM 1233 N N . TYR A 1 155 ? -16.270 2.177 20.967 1.00 96.81 155 TYR A N 1
ATOM 1234 C CA . TYR A 1 155 ? -16.588 1.275 19.857 1.00 96.81 155 TYR A CA 1
ATOM 1235 C C . TYR A 1 155 ? -16.622 -0.183 20.313 1.00 96.81 155 TYR A C 1
ATOM 1237 O O . TYR A 1 155 ? -15.692 -0.684 20.936 1.00 96.81 155 TYR A O 1
ATOM 1245 N N . GLN A 1 156 ? -17.685 -0.904 19.953 1.00 96.12 156 GLN A N 1
ATOM 1246 C CA . GLN A 1 156 ? -17.783 -2.344 20.228 1.00 96.12 156 GLN A CA 1
ATOM 1247 C C . GLN A 1 156 ? -17.104 -3.195 19.151 1.00 96.12 156 GLN A C 1
ATOM 1249 O O . GLN A 1 156 ? -16.621 -4.290 19.435 1.00 96.12 156 GLN A O 1
ATOM 1254 N N . THR A 1 157 ? -17.099 -2.714 17.907 1.00 97.81 157 THR A N 1
ATOM 1255 C CA . THR A 1 157 ? -16.545 -3.425 16.752 1.00 97.81 157 THR A CA 1
ATOM 1256 C C . THR A 1 157 ? -15.528 -2.541 16.050 1.00 97.81 157 THR A C 1
ATOM 1258 O O . THR A 1 157 ? -15.817 -1.389 15.726 1.00 97.81 157 THR A O 1
ATOM 1261 N N . VAL A 1 158 ? -14.350 -3.106 15.794 1.00 98.31 158 VAL A N 1
ATOM 1262 C CA . VAL A 1 158 ? -13.257 -2.447 15.080 1.00 98.31 158 VAL A CA 1
ATOM 1263 C C . VAL A 1 158 ? -12.830 -3.305 13.899 1.00 98.31 158 VAL A C 1
ATOM 1265 O O . VAL A 1 158 ? -12.565 -4.499 14.036 1.00 98.31 158 VAL A O 1
ATOM 1268 N N . TRP A 1 159 ? -12.733 -2.684 12.736 1.00 98.56 159 TRP A N 1
ATOM 1269 C CA . TRP A 1 159 ? -12.149 -3.251 11.535 1.00 98.56 159 TRP A CA 1
ATOM 1270 C C . TRP A 1 159 ? -10.728 -2.731 11.372 1.00 98.56 159 TRP A C 1
ATOM 1272 O O . TRP A 1 159 ? -10.497 -1.533 11.475 1.00 98.56 159 TRP A O 1
ATOM 1282 N N . LEU A 1 160 ? -9.779 -3.610 11.073 1.00 98.69 160 LEU A N 1
ATOM 1283 C CA . LEU A 1 160 ? -8.424 -3.239 10.691 1.00 98.69 160 LEU A CA 1
ATOM 1284 C C . LEU A 1 160 ? -8.214 -3.557 9.212 1.00 98.69 160 LEU A C 1
ATOM 1286 O O . LEU A 1 160 ? -8.182 -4.726 8.824 1.00 98.69 160 LEU A O 1
ATOM 1290 N N . VAL A 1 161 ? -8.023 -2.520 8.398 1.00 98.50 161 VAL A N 1
ATOM 1291 C CA . VAL A 1 161 ? -7.588 -2.630 7.001 1.00 98.50 161 VAL A CA 1
ATOM 1292 C C . VAL A 1 161 ? -6.060 -2.548 6.974 1.00 98.50 161 VAL A C 1
ATOM 1294 O O . VAL A 1 161 ? -5.458 -1.472 6.976 1.00 98.50 161 VAL A O 1
ATOM 1297 N N . ALA A 1 162 ? -5.422 -3.715 6.989 1.00 98.00 162 ALA A N 1
ATOM 1298 C CA . ALA A 1 162 ? -3.981 -3.901 7.110 1.00 98.00 162 ALA A CA 1
ATOM 1299 C C . ALA A 1 162 ? -3.315 -4.048 5.730 1.00 98.00 162 ALA A C 1
ATOM 1301 O O . ALA A 1 162 ? -3.105 -5.156 5.230 1.00 98.00 162 ALA A O 1
ATOM 1302 N N . SER A 1 163 ? -2.959 -2.916 5.120 1.00 97.06 163 SER A N 1
ATOM 1303 C CA . SER A 1 163 ? -2.119 -2.836 3.915 1.00 97.06 163 SER A CA 1
ATOM 1304 C C . SER A 1 163 ? -0.783 -2.183 4.264 1.00 97.06 163 SER A C 1
ATOM 1306 O O . SER A 1 163 ? -0.739 -1.268 5.080 1.00 97.06 163 SER A O 1
ATOM 1308 N N . GLU A 1 164 ? 0.308 -2.665 3.659 1.00 94.56 164 GLU A N 1
ATOM 1309 C CA . GLU A 1 164 ? 1.664 -2.094 3.799 1.00 94.56 164 GLU A CA 1
ATOM 1310 C C . GLU A 1 164 ? 2.123 -1.877 5.256 1.00 94.56 164 GLU A C 1
ATOM 1312 O O . GLU A 1 164 ? 2.910 -0.977 5.545 1.00 94.56 164 GLU A O 1
ATOM 1317 N N . VAL A 1 165 ? 1.672 -2.745 6.172 1.00 96.50 165 VAL A N 1
ATOM 1318 C CA . VAL A 1 165 ? 1.890 -2.639 7.629 1.00 96.50 165 VAL A CA 1
ATOM 1319 C C . VAL A 1 165 ? 3.349 -2.347 7.974 1.00 96.50 165 VAL A C 1
ATOM 1321 O O . VAL A 1 165 ? 3.634 -1.439 8.747 1.00 96.50 165 VAL A O 1
ATOM 1324 N N . GLY A 1 166 ? 4.288 -3.044 7.325 1.00 95.25 166 GLY A N 1
ATOM 1325 C CA . GLY A 1 166 ? 5.722 -2.879 7.559 1.00 95.25 166 GLY A CA 1
ATOM 1326 C C . GLY A 1 166 ? 6.249 -1.455 7.354 1.00 95.25 166 GLY A C 1
ATOM 1327 O O . GLY A 1 166 ? 7.218 -1.084 8.010 1.00 95.25 166 GLY A O 1
ATOM 1328 N N . MET A 1 167 ? 5.614 -0.642 6.503 1.00 93.81 167 MET A N 1
ATOM 1329 C CA . MET A 1 167 ? 6.012 0.752 6.267 1.00 93.81 167 MET A CA 1
ATOM 1330 C C . MET A 1 167 ? 5.551 1.703 7.377 1.00 93.81 167 MET A C 1
ATOM 1332 O O . MET A 1 167 ? 6.172 2.747 7.572 1.00 93.81 167 MET A O 1
ATOM 1336 N N . TRP A 1 168 ? 4.505 1.345 8.124 1.00 96.44 168 TRP A N 1
ATOM 1337 C CA . TRP A 1 168 ? 3.866 2.225 9.109 1.00 96.44 168 TRP A CA 1
ATOM 1338 C C . TRP A 1 168 ? 4.062 1.764 10.561 1.00 96.44 168 TRP A C 1
ATOM 1340 O O . TRP A 1 168 ? 4.334 2.571 11.451 1.00 96.44 168 TRP A O 1
ATOM 1350 N N . ASP A 1 169 ? 3.981 0.453 10.780 1.00 97.25 169 ASP A N 1
ATOM 1351 C CA . ASP A 1 169 ? 4.049 -0.220 12.075 1.00 97.25 169 ASP A CA 1
ATOM 1352 C C . ASP A 1 169 ? 4.766 -1.571 11.925 1.00 97.25 169 ASP A C 1
ATOM 1354 O O . ASP A 1 169 ? 4.168 -2.642 11.985 1.00 97.25 169 ASP A O 1
ATOM 1358 N N . THR A 1 170 ? 6.084 -1.543 11.699 1.00 97.06 170 THR A N 1
ATOM 1359 C CA . THR A 1 170 ? 6.910 -2.748 11.486 1.00 97.06 170 THR A CA 1
ATOM 1360 C C . THR A 1 170 ? 6.829 -3.729 12.659 1.00 97.06 170 THR A C 1
ATOM 1362 O O . THR A 1 170 ? 7.060 -4.921 12.478 1.00 97.06 170 THR A O 1
ATOM 1365 N N . ARG A 1 171 ? 6.511 -3.241 13.864 1.00 97.31 171 ARG A N 1
ATOM 1366 C CA . ARG A 1 171 ? 6.360 -4.055 15.080 1.00 97.31 171 ARG A CA 1
ATOM 1367 C C . ARG A 1 171 ? 4.941 -4.597 15.280 1.00 97.31 171 ARG A C 1
ATOM 1369 O O . ARG A 1 171 ? 4.724 -5.326 16.241 1.00 97.31 171 ARG A O 1
ATOM 1376 N N . ASN A 1 172 ? 4.010 -4.262 14.387 1.00 97.56 172 ASN A N 1
ATOM 1377 C CA . ASN A 1 172 ? 2.613 -4.688 14.404 1.00 97.56 172 ASN A CA 1
ATOM 1378 C C . ASN A 1 172 ? 1.885 -4.386 15.730 1.00 97.56 172 ASN A C 1
ATOM 1380 O O . ASN A 1 172 ? 1.073 -5.187 16.195 1.00 97.56 172 ASN A O 1
ATOM 1384 N N . LEU A 1 173 ? 2.201 -3.253 16.366 1.00 98.19 173 LEU A N 1
ATOM 1385 C CA . LEU A 1 173 ? 1.659 -2.878 17.673 1.00 98.19 173 LEU A CA 1
ATOM 1386 C C . LEU A 1 173 ? 0.146 -2.639 17.636 1.00 98.19 173 LEU A C 1
ATOM 1388 O O . LEU A 1 173 ? -0.533 -2.972 18.604 1.00 98.19 173 LEU A O 1
ATOM 1392 N N . VAL A 1 174 ? -0.387 -2.094 16.539 1.00 98.06 174 VAL A N 1
ATOM 1393 C CA . VAL A 1 174 ? -1.829 -1.842 16.374 1.00 98.06 174 VAL A CA 1
ATOM 1394 C C . VAL A 1 174 ? -2.603 -3.157 16.368 1.00 98.06 174 VAL A C 1
ATOM 1396 O O . VAL A 1 174 ? -3.528 -3.335 17.160 1.00 98.06 174 VAL A O 1
ATOM 1399 N N . GLN A 1 175 ? -2.206 -4.103 15.511 1.00 98.12 175 GLN A N 1
ATOM 1400 C CA . GLN A 1 175 ? -2.882 -5.395 15.435 1.00 98.12 175 GLN A CA 1
ATOM 1401 C C . GLN A 1 175 ? -2.668 -6.206 16.716 1.00 98.12 175 GLN A C 1
ATOM 1403 O O . GLN A 1 175 ? -3.628 -6.756 17.240 1.00 98.12 175 GLN A O 1
ATOM 1408 N N . ALA A 1 176 ? -1.448 -6.239 17.263 1.00 97.81 176 ALA A N 1
ATOM 1409 C CA . ALA A 1 176 ? -1.168 -6.948 18.513 1.00 97.81 176 ALA A CA 1
ATOM 1410 C C . ALA A 1 176 ? -2.032 -6.436 19.676 1.00 97.81 176 ALA A C 1
ATOM 1412 O O . ALA A 1 176 ? -2.502 -7.228 20.489 1.00 97.81 176 ALA A O 1
ATOM 1413 N N . TRP A 1 177 ? -2.284 -5.126 19.739 1.00 97.94 177 TRP A N 1
ATOM 1414 C CA . TRP A 1 177 ? -3.190 -4.560 20.730 1.00 97.94 177 TRP A CA 1
ATOM 1415 C C . TRP A 1 177 ? -4.642 -5.012 20.512 1.00 97.94 177 TRP A C 1
ATOM 1417 O O . TRP A 1 177 ? -5.302 -5.380 21.481 1.00 97.94 177 TRP A O 1
ATOM 1427 N N . LEU A 1 178 ? -5.129 -5.043 19.265 1.00 98.06 178 LEU A N 1
ATOM 1428 C CA . LEU A 1 178 ? -6.484 -5.517 18.947 1.00 98.06 178 LEU A CA 1
ATOM 1429 C C . LEU A 1 178 ? -6.676 -7.001 19.290 1.00 98.06 178 LEU A C 1
ATOM 1431 O O . LEU A 1 178 ? -7.699 -7.354 19.865 1.00 98.06 178 LEU A O 1
ATOM 1435 N N . GLU A 1 179 ? -5.680 -7.845 19.012 1.00 97.44 179 GLU A N 1
ATOM 1436 C CA . GLU A 1 179 ? -5.687 -9.269 19.391 1.00 97.44 179 GLU A CA 1
ATOM 1437 C C . GLU A 1 179 ? -5.686 -9.468 20.916 1.00 97.44 179 GLU A C 1
ATOM 1439 O O . GLU A 1 179 ? -6.253 -10.431 21.420 1.00 97.44 179 GLU A O 1
ATOM 1444 N N . ALA A 1 180 ? -5.049 -8.563 21.667 1.00 96.56 180 ALA A N 1
ATOM 1445 C CA . ALA A 1 180 ? -4.983 -8.645 23.126 1.00 96.56 180 ALA A CA 1
ATOM 1446 C C . ALA A 1 180 ? -6.240 -8.104 23.833 1.00 96.56 180 ALA A C 1
ATOM 1448 O O . ALA A 1 180 ? -6.517 -8.501 24.962 1.00 96.56 180 ALA A O 1
ATOM 1449 N N . ASN A 1 181 ? -6.982 -7.187 23.200 1.00 96.62 181 ASN A N 1
ATOM 1450 C CA . ASN A 1 181 ? -8.106 -6.461 23.815 1.00 96.62 181 ASN A CA 1
ATOM 1451 C C . ASN A 1 181 ? -9.467 -6.764 23.163 1.00 96.62 181 ASN A C 1
ATOM 1453 O O . ASN A 1 181 ? -10.490 -6.196 23.552 1.00 96.62 181 ASN A O 1
ATOM 1457 N N . GLY A 1 182 ? -9.501 -7.650 22.171 1.00 96.19 182 GLY A N 1
ATOM 1458 C CA . GLY A 1 182 ? -10.714 -8.025 21.466 1.00 96.19 182 GLY A CA 1
ATOM 1459 C C . GLY A 1 182 ? -10.672 -9.452 20.943 1.00 96.19 182 GLY A C 1
ATOM 1460 O O . GLY A 1 182 ? -9.624 -10.068 20.788 1.00 96.19 182 GLY A O 1
ATOM 1461 N N . GLU A 1 183 ? -11.852 -9.975 20.650 1.00 97.69 183 GLU A N 1
ATOM 1462 C CA . GLU A 1 183 ? -12.036 -11.249 19.973 1.00 97.69 183 GLU A CA 1
ATOM 1463 C C . GLU A 1 183 ? -12.030 -11.009 18.461 1.00 97.69 183 GLU A C 1
ATOM 1465 O O . GLU A 1 183 ? -12.845 -10.236 17.944 1.00 97.69 183 GLU A O 1
ATOM 1470 N N . ARG A 1 184 ? -11.139 -11.678 17.724 1.00 97.94 184 ARG A N 1
ATOM 1471 C CA . ARG A 1 184 ? -11.185 -11.671 16.260 1.00 97.94 184 ARG A CA 1
ATOM 1472 C C . ARG A 1 184 ? -12.361 -12.519 15.781 1.00 97.94 184 ARG A C 1
ATOM 1474 O O . ARG A 1 184 ? -12.343 -13.739 15.893 1.00 97.94 184 ARG A O 1
ATOM 1481 N N . VAL A 1 185 ? -13.381 -11.868 15.229 1.00 97.69 185 VAL A N 1
ATOM 1482 C CA . VAL A 1 185 ? -14.644 -12.515 14.829 1.00 97.69 185 VAL A CA 1
ATOM 1483 C C . VAL A 1 185 ? -14.740 -12.790 13.330 1.00 97.69 185 VAL A C 1
ATOM 1485 O O . VAL A 1 185 ? -15.593 -13.566 12.908 1.00 97.69 185 VAL A O 1
ATOM 1488 N N . ALA A 1 186 ? -13.914 -12.133 12.512 1.00 97.62 186 ALA A N 1
ATOM 1489 C CA . ALA A 1 186 ? -13.828 -12.393 11.079 1.00 97.62 186 ALA A CA 1
ATOM 1490 C C . ALA A 1 186 ? -12.488 -11.908 10.511 1.00 97.62 186 ALA A C 1
ATOM 1492 O O . ALA A 1 186 ? -11.911 -10.939 11.006 1.00 97.62 186 ALA A O 1
ATOM 1493 N N . GLU A 1 187 ? -12.025 -12.537 9.433 1.00 98.25 187 GLU A N 1
ATOM 1494 C CA . GLU A 1 187 ? -10.850 -12.092 8.685 1.00 98.25 187 GLU A CA 1
ATOM 1495 C C . GLU A 1 187 ? -10.970 -12.437 7.201 1.00 98.25 187 GLU A C 1
ATOM 1497 O O . GLU A 1 187 ? -11.670 -13.377 6.824 1.00 98.25 187 GLU A O 1
ATOM 1502 N N . ALA A 1 188 ? -10.301 -11.658 6.358 1.00 98.31 188 ALA A N 1
ATOM 1503 C CA . ALA A 1 188 ? -10.154 -11.947 4.942 1.00 98.31 188 ALA A CA 1
ATOM 1504 C C . ALA A 1 188 ? -8.785 -11.486 4.435 1.00 98.31 188 ALA A C 1
ATOM 1506 O O . ALA A 1 188 ? -8.283 -10.422 4.807 1.00 98.31 188 ALA A O 1
ATOM 1507 N N . HIS A 1 189 ? -8.204 -12.287 3.544 1.00 97.94 189 HIS A N 1
ATOM 1508 C CA . HIS A 1 189 ? -6.881 -12.058 2.977 1.00 97.94 189 HIS A CA 1
ATOM 1509 C C . HIS A 1 189 ? -6.989 -11.841 1.473 1.00 97.94 189 HIS A C 1
ATOM 1511 O O . HIS A 1 189 ? -7.479 -12.700 0.737 1.00 97.94 189 HIS A O 1
ATOM 1517 N N . PHE A 1 190 ? -6.499 -10.697 1.011 1.00 96.31 190 PHE A N 1
ATOM 1518 C CA . PHE A 1 190 ? -6.448 -10.342 -0.400 1.00 96.31 190 PHE A CA 1
ATOM 1519 C C . PHE A 1 190 ? -5.018 -9.975 -0.793 1.00 96.31 190 PHE A C 1
ATOM 1521 O O . PHE A 1 190 ? -4.111 -9.893 0.039 1.00 96.31 190 PHE A O 1
ATOM 1528 N N . ALA A 1 191 ? -4.781 -9.762 -2.087 1.00 94.62 191 ALA A N 1
ATOM 1529 C CA . ALA A 1 191 ? -3.458 -9.378 -2.554 1.00 94.62 191 ALA A CA 1
ATOM 1530 C C . ALA A 1 191 ? -2.994 -8.092 -1.847 1.00 94.62 191 ALA A C 1
ATOM 1532 O O . ALA A 1 191 ? -3.601 -7.040 -2.026 1.00 94.62 191 ALA A O 1
ATOM 1533 N N . ARG A 1 192 ? -1.923 -8.195 -1.045 1.00 94.44 192 ARG A N 1
ATOM 1534 C CA . ARG A 1 192 ? -1.262 -7.097 -0.306 1.00 94.44 192 ARG A CA 1
ATOM 1535 C C . ARG A 1 192 ? -2.150 -6.299 0.669 1.00 94.44 192 ARG A C 1
ATOM 1537 O O . ARG A 1 192 ? -1.717 -5.253 1.146 1.00 94.44 192 ARG A O 1
ATOM 1544 N N . VAL A 1 193 ? -3.341 -6.789 1.007 1.00 97.69 193 VAL A N 1
ATOM 1545 C CA . VAL A 1 193 ? -4.201 -6.211 2.049 1.00 97.69 193 VAL A CA 1
ATOM 1546 C C . VAL A 1 193 ? -4.933 -7.317 2.792 1.00 97.69 193 VAL A C 1
ATOM 1548 O O . VAL A 1 193 ? -5.523 -8.209 2.184 1.00 97.69 193 VAL A O 1
ATOM 1551 N N . ASN A 1 194 ? -4.907 -7.233 4.115 1.00 98.25 194 ASN A N 1
ATOM 1552 C CA . ASN A 1 194 ? -5.691 -8.086 4.993 1.00 98.25 194 ASN A CA 1
ATOM 1553 C C . ASN A 1 194 ? -6.748 -7.238 5.692 1.00 98.25 194 ASN A C 1
ATOM 1555 O O . ASN A 1 194 ? -6.514 -6.067 5.990 1.00 98.25 194 ASN A O 1
ATOM 1559 N N . VAL A 1 195 ? -7.902 -7.832 5.954 1.00 98.56 195 VAL A N 1
ATOM 1560 C CA . VAL A 1 195 ? -8.982 -7.208 6.708 1.00 98.56 195 VAL A CA 1
ATOM 1561 C C . VAL A 1 195 ? -9.271 -8.079 7.913 1.00 98.56 195 VAL A C 1
ATOM 1563 O O . VAL A 1 195 ? -9.534 -9.269 7.761 1.00 98.56 195 VAL A O 1
ATOM 1566 N N . TYR A 1 196 ? -9.266 -7.479 9.095 1.00 98.62 196 TYR A N 1
ATOM 1567 C CA . TYR A 1 196 ? -9.597 -8.157 10.342 1.00 98.62 196 TYR A CA 1
ATOM 1568 C C . TYR A 1 196 ? -10.747 -7.434 11.022 1.00 98.62 196 TYR A C 1
ATOM 1570 O O . TYR A 1 196 ? -10.787 -6.206 11.030 1.00 98.62 196 TYR A O 1
ATOM 1578 N N . ARG A 1 197 ? -11.673 -8.187 11.601 1.00 98.56 197 ARG A N 1
ATOM 1579 C CA . ARG A 1 197 ? -12.783 -7.658 12.385 1.00 98.56 197 ARG A CA 1
ATOM 1580 C C . ARG A 1 197 ? -12.654 -8.142 13.817 1.00 98.56 197 ARG A C 1
ATOM 1582 O O . ARG A 1 197 ? -12.658 -9.348 14.065 1.00 98.56 197 ARG A O 1
ATOM 1589 N N . TYR A 1 198 ? -12.617 -7.200 14.742 1.00 98.44 198 TYR A N 1
ATOM 1590 C CA . TYR A 1 198 ? -12.535 -7.443 16.172 1.00 98.44 198 TYR A CA 1
ATOM 1591 C C . TYR A 1 198 ? -13.817 -6.991 16.854 1.00 98.44 198 TYR A C 1
ATOM 1593 O O . TYR A 1 198 ? -14.359 -5.929 16.541 1.00 98.44 198 TYR A O 1
ATOM 1601 N N . ARG A 1 199 ? -14.279 -7.787 17.814 1.00 97.88 199 ARG A N 1
ATOM 1602 C CA . ARG A 1 199 ? -15.228 -7.361 18.838 1.00 97.88 199 ARG A CA 1
ATOM 1603 C C . ARG A 1 199 ? -14.425 -7.056 20.094 1.00 97.88 199 ARG A C 1
ATOM 1605 O O . ARG A 1 199 ? -13.801 -7.958 20.645 1.00 97.88 199 ARG A O 1
ATOM 1612 N N . LEU A 1 200 ? -14.405 -5.803 20.525 1.00 95.94 200 LEU A N 1
ATOM 1613 C CA . LEU A 1 200 ? -13.635 -5.417 21.704 1.00 95.94 200 LEU A CA 1
ATOM 1614 C C . LEU A 1 200 ? -14.292 -5.959 22.975 1.00 95.94 200 LEU A C 1
ATOM 1616 O O . LEU A 1 200 ? -15.521 -6.000 23.086 1.00 95.94 200 LEU A O 1
ATOM 1620 N N . GLY A 1 201 ? -13.464 -6.390 23.929 1.00 83.56 201 GLY A N 1
ATOM 1621 C CA . GLY A 1 201 ? -13.927 -6.654 25.287 1.00 83.56 201 GLY A CA 1
ATOM 1622 C C . GLY A 1 201 ? -14.451 -5.363 25.917 1.00 83.56 201 GLY A C 1
ATOM 1623 O O . GLY A 1 201 ? -14.013 -4.275 25.547 1.00 83.56 201 GLY A O 1
ATOM 1624 N N . TYR A 1 202 ? -15.403 -5.469 26.848 1.00 63.12 202 TYR A N 1
ATOM 1625 C CA . TYR A 1 202 ? -15.932 -4.307 27.568 1.00 63.12 202 TYR A CA 1
ATOM 1626 C C . TYR A 1 202 ? -14.776 -3.496 28.177 1.00 63.12 202 TYR A C 1
ATOM 1628 O O . TYR A 1 202 ? -14.063 -3.995 29.048 1.00 63.12 202 TYR A O 1
ATOM 1636 N N . GLN A 1 203 ? -14.580 -2.272 27.685 1.00 57.78 203 GLN A N 1
ATOM 1637 C CA . GLN A 1 203 ? -13.634 -1.313 28.246 1.00 57.78 203 GLN A CA 1
ATOM 1638 C C . GLN A 1 203 ? -14.394 -0.514 29.321 1.00 57.78 203 GLN A C 1
ATOM 1640 O O . GLN A 1 203 ? -15.378 0.137 28.964 1.00 57.78 203 GLN A O 1
ATOM 1645 N N . PRO A 1 204 ? -14.043 -0.649 30.615 1.00 43.59 204 PRO A N 1
ATOM 1646 C CA . PRO A 1 204 ? -14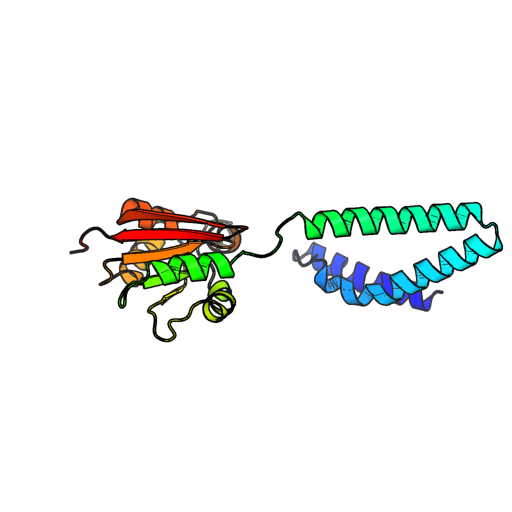.732 0.037 31.708 1.00 43.59 204 PRO A CA 1
ATOM 1647 C C . PRO A 1 204 ? -14.537 1.554 31.689 1.00 43.59 204 PRO A C 1
ATOM 1649 O O . PRO A 1 204 ? -13.477 2.014 31.208 1.00 43.59 204 PRO A O 1
#

Radius of gyration: 24.56 Å; Cα contacts (8 Å, |Δi|>4): 264; chains: 1; bounding box: 50×27×73 Å